Protein 9KYK (pdb70)

GO terms:
  GO:0005634 nucleus (C, IDA)
  GO:0180022 RQC-trigger complex (C, IDA)
  GO:0030520 estrogen receptor signaling pathway (P, IDA)
  GO:0032790 ribosome disassembly (P, IDA)
  GO:0006355 regulation of DNA-templated transcription (P, IDA)
  GO:0072344 rescue of stalled cytosolic ribosome (P, IDA)
  GO:0005634 nucleus (C, EXP)
  GO:0031594 neuromuscular junction (C, IMP)
  GO:0003713 transcription coactivator activity (F, IMP)
  GO:0045893 positive regulation of DNA-templated transcription (P, IMP)
  GO:0006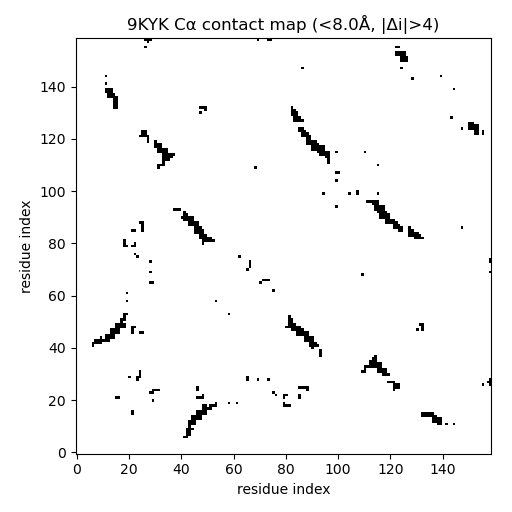355 regulation of DNA-templated transcription (P, IMP)
  GO:0005515 protein binding (F, IPI)
  GO:0002020 protease binding (F, IPI)
  GO:0030331 nuclear estrogen receptor binding (F, IPI)
  GO:0035035 histone acetyltransferase binding (F, IPI)
  GO:0044389 ubiquitin-like protein ligase binding (F, IPI)
  GO:0005829 cytosol (C, TAS)
  GO:0005654 nucleoplasm (C, IDA)
  GO:0016604 nuclear body (C, IDA)
  GO:0005737 cytoplasm (C, IDA)

Structure (mmCIF, N/CA/C/O backbone):
data_9KYK
#
_entry.id   9KYK
#
_cell.length_a   32.156
_cell.length_b   64.298
_cell.length_c   68.762
_cell.angle_alpha   90.000
_cell.angle_beta   90.000
_cell.angle_gamma   90.000
#
_symmetry.space_group_name_H-M   'P 21 21 21'
#
loop_
_entity.id
_entity.type
_entity.pdbx_description
1 polymer 'Activating signal cointegrator 1'
2 non-polymer GLYCEROL
3 water water
#
loop_
_atom_site.group_PDB
_atom_site.id
_atom_site.type_symbol
_atom_site.label_atom_id
_atom_site.label_alt_id
_atom_site.label_comp_id
_atom_site.label_asym_id
_atom_site.label_entity_id
_atom_site.label_seq_id
_atom_site.pdbx_PDB_ins_code
_atom_site.Cartn_x
_atom_site.Cartn_y
_atom_site.Cartn_z
_atom_site.occupancy
_atom_site.B_iso_or_equiv
_atom_site.auth_seq_id
_atom_site.auth_comp_id
_atom_site.auth_asym_id
_atom_site.auth_atom_id
_atom_site.pdbx_PDB_model_num
ATOM 1 N N . GLN A 1 14 ? -36.56323 22.79015 -12.47443 1.000 17.70196 423 GLN A N 1
ATOM 2 C CA . GLN A 1 14 ? -35.23995 22.28854 -12.83134 1.000 20.57430 423 GLN A CA 1
ATOM 3 C C . GLN A 1 14 ? -35.27511 20.77005 -13.00688 1.000 20.92742 423 GLN A C 1
ATOM 4 O O . GLN A 1 14 ? -36.31149 20.13754 -12.79472 1.000 18.27001 423 GLN A O 1
ATOM 10 N N . ASP A 1 15 ? -34.13917 20.19295 -13.40059 1.000 23.69522 424 ASP A N 1
ATOM 11 C CA . ASP A 1 15 ? -34.04619 18.76087 -13.66221 1.000 20.57570 424 ASP A CA 1
ATOM 12 C C . ASP A 1 15 ? -32.58677 18.32196 -13.70553 1.000 20.44576 424 ASP A C 1
ATOM 13 O O . ASP A 1 15 ? -32.09981 17.86970 -14.74662 1.000 15.85376 424 ASP A O 1
ATOM 18 N N . GLN A 1 16 ? -31.88600 18.44046 -12.57502 1.000 23.01233 425 GLN A N 1
ATOM 19 C CA . GLN A 1 16 ? -30.45777 18.13529 -12.54318 1.000 22.96191 425 GLN A CA 1
ATOM 20 C C . GLN A 1 16 ? -30.19760 16.66385 -12.84243 1.000 18.69480 425 GLN A C 1
ATOM 21 O O . GLN A 1 16 ? -29.36645 16.33030 -13.69852 1.000 16.29549 425 GLN A O 1
ATOM 27 N N . GLU A 1 17 ? -30.88999 15.76613 -12.13090 1.000 20.41273 426 GLU A N 1
ATOM 28 C CA . GLU A 1 17 ? -30.72904 14.33770 -12.38560 1.000 23.59208 426 GLU A CA 1
ATOM 29 C C . GLU A 1 17 ? -31.04987 14.00401 -13.83156 1.000 21.03351 426 GLU A C 1
ATOM 30 O O . GLU A 1 17 ? -30.37181 13.17627 -14.45163 1.000 14.39347 426 GLU A O 1
ATOM 36 N N . PHE A 1 18 ? -32.08429 14.63825 -14.38393 1.000 14.84370 427 PHE A N 1
ATOM 37 C CA . PHE A 1 18 ? -32.47500 14.33834 -15.75330 1.000 13.55854 427 PHE A CA 1
ATOM 38 C C . PHE A 1 18 ? -31.38876 14.74255 -16.74126 1.000 11.47618 427 PHE A C 1
ATOM 39 O O . PHE A 1 18 ? -30.99419 13.94600 -17.59543 1.000 10.95159 427 PHE A O 1
ATOM 47 N N . GLN A 1 19 ? -30.87430 15.96950 -16.63956 1.000 12.57469 428 GLN A N 1
ATOM 48 C CA . GLN A 1 19 ? -29.85610 16.38577 -17.60080 1.000 11.77879 428 GLN A CA 1
ATOM 49 C C . GLN A 1 19 ? -28.59206 15.53928 -17.48085 1.000 11.36613 428 GLN A C 1
ATOM 50 O O . GLN A 1 19 ? -27.94789 15.22909 -18.49008 1.000 12.27161 428 GLN A O 1
ATOM 56 N N . GLU A 1 20 ? -28.24419 15.12218 -16.26184 1.000 12.40984 429 GLU A N 1
ATOM 57 C CA A GLU A 1 20 ? -27.00265 14.37212 -16.15039 0.706 11.93349 429 GLU A CA 1
ATOM 58 C CA B GLU A 1 20 ? -27.05754 14.30757 -15.99996 0.294 11.98218 429 GLU A CA 1
ATOM 59 C C . GLU A 1 20 ? -27.12388 12.94866 -16.68298 1.000 10.68783 429 GLU A C 1
ATOM 60 O O . GLU A 1 20 ? -26.08734 12.33286 -16.96948 1.000 12.10436 429 GLU A O 1
ATOM 71 N N . GLY A 1 21 ? -28.33665 12.43496 -16.88671 1.000 9.86501 430 GLY A N 1
ATOM 72 C CA . GLY A 1 21 ? -28.50292 11.09918 -17.42291 1.000 10.15689 430 GLY A CA 1
ATOM 73 C C . GLY A 1 21 ? -28.16743 10.96082 -18.89554 1.000 8.22501 430 GLY A C 1
ATOM 74 O O . GLY A 1 21 ? -28.01286 9.82868 -19.36758 1.000 10.41899 430 GLY A O 1
ATOM 75 N N . PHE A 1 22 ? -28.08120 12.06428 -19.63107 1.000 7.81440 431 PHE A N 1
ATOM 76 C CA . PHE A 1 22 ? -27.68914 12.00031 -21.02912 1.000 7.84784 431 PHE A CA 1
ATOM 77 C C . PHE A 1 22 ? -26.17997 11.85823 -21.14457 1.000 8.25216 431 PHE A C 1
ATOM 78 O O . PHE A 1 22 ? -25.42348 12.33241 -20.29600 1.000 11.34095 431 PHE A O 1
ATOM 86 N N . ASP A 1 23 ? -25.74775 11.16576 -22.19191 1.000 8.11324 432 ASP A N 1
ATOM 87 C CA . ASP A 1 23 ? -24.33027 10.98049 -22.49048 1.000 7.31672 432 ASP A CA 1
ATOM 88 C C . ASP A 1 23 ? -23.90362 12.05382 -23.48452 1.000 7.05791 432 ASP A C 1
ATOM 89 O O . ASP A 1 23 ? -24.26428 11.99849 -24.66607 1.000 8.31720 432 ASP A O 1
ATOM 94 N N . GLY A 1 24 ? -23.13682 13.03073 -23.00636 1.000 7.67397 433 GLY A N 1
ATOM 95 C CA . GLY A 1 24 ? -22.70664 14.14270 -23.82580 1.000 9.43003 433 GLY A CA 1
ATOM 96 C C . GLY A 1 24 ? -21.44732 13.91090 -24.62737 1.000 7.77525 433 GLY A C 1
ATOM 97 O O . GLY A 1 24 ? -20.93787 14.85206 -25.24835 1.000 9.42927 433 GLY A O 1
ATOM 98 N N . GLY A 1 25 ? -20.91744 12.69301 -24.63390 1.000 6.79579 434 GLY A N 1
ATOM 99 C CA . GLY A 1 25 ? -19.71765 12.44766 -25.41186 1.000 6.68065 434 GLY A CA 1
ATOM 100 C C . GLY A 1 25 ? -18.50902 13.20491 -24.90847 1.000 6.16728 434 GLY A C 1
ATOM 101 O O . GLY A 1 25 ? -17.74785 13.77059 -25.71189 1.000 8.22819 434 GLY A O 1
ATOM 102 N N . TRP A 1 26 ? -18.31947 13.22984 -23.59678 1.000 6.34340 435 TRP A N 1
ATOM 103 C CA . TRP A 1 26 ? -17.20188 13.89064 -22.94546 1.000 6.02537 435 TRP A CA 1
ATOM 104 C C . TRP A 1 26 ? -16.16053 12.85956 -22.54384 1.000 6.05324 435 TRP A C 1
ATOM 105 O O . TRP A 1 26 ? -16.49009 11.71476 -22.21232 1.000 7.04668 435 TRP A O 1
ATOM 116 N N . CYS A 1 27 ? -14.90007 13.27990 -22.54091 1.000 5.66236 436 CYS A N 1
ATOM 117 C CA . CYS A 1 27 ? -13.78525 12.36543 -22.35359 1.000 6.30077 436 CYS A CA 1
ATOM 118 C C . CYS A 1 27 ? -12.75532 12.96067 -21.40327 1.000 5.17528 436 CYS A C 1
ATOM 119 O O . CYS A 1 27 ? -12.51525 14.17161 -21.39792 1.000 6.36922 436 CYS A O 1
ATOM 122 N N . LEU A 1 28 ? -12.14441 12.08688 -20.60617 1.000 5.08971 437 LEU A N 1
ATOM 123 C CA . LEU A 1 28 ? -10.98134 12.40143 -19.78624 1.000 5.31050 437 LEU A CA 1
ATOM 124 C C . LEU A 1 28 ? -9.81497 11.54646 -20.26820 1.000 5.32691 437 LEU A C 1
ATOM 125 O O . LEU A 1 28 ? -9.95295 10.32441 -20.41118 1.000 5.66343 437 LEU A O 1
ATOM 130 N N . SER A 1 29 ? -8.67745 12.18604 -20.52036 1.000 5.54325 438 SER A N 1
ATOM 131 C CA . SER A 1 29 ? -7.44131 11.48618 -20.84326 1.000 5.74804 438 SER A CA 1
ATOM 132 C C . SER A 1 29 ? -6.75100 11.06584 -19.55607 1.000 5.38503 438 SER A C 1
ATOM 133 O O . SER A 1 29 ? -6.61374 11.86719 -18.62269 1.000 6.15264 438 SER A O 1
ATOM 136 N N . VAL A 1 30 ? -6.31715 9.81088 -19.51480 1.000 6.05615 439 VAL A N 1
ATOM 137 C CA . VAL A 1 30 ? -5.69658 9.20988 -18.33982 1.000 5.88067 439 VAL A CA 1
ATOM 138 C C . VAL A 1 30 ? -4.49637 8.40337 -18.81503 1.000 5.38521 439 VAL A C 1
ATOM 139 O O . VAL A 1 30 ? -4.57833 7.69406 -19.82361 1.000 5.77384 439 VAL A O 1
ATOM 143 N N . HIS A 1 31 ? -3.37497 8.52430 -18.11193 1.000 5.50643 440 HIS A N 1
ATOM 144 C CA . HIS A 1 31 ? -2.22939 7.68561 -18.43484 1.000 6.17600 440 HIS A CA 1
ATOM 145 C C . HIS A 1 31 ? -2.47947 6.23027 -18.05840 1.000 5.69014 440 HIS A C 1
ATOM 146 O O . HIS A 1 31 ? -3.13497 5.92966 -17.05492 1.000 5.94390 440 HIS A O 1
ATOM 153 N N . GLN A 1 32 ? -1.91175 5.31844 -18.85232 1.000 6.06251 441 GLN A N 1
ATOM 154 C CA . GLN A 1 32 ? -1.79239 3.94135 -18.40475 1.000 5.98538 441 GLN A CA 1
ATOM 155 C C . GLN A 1 32 ? -0.73562 3.85959 -17.30076 1.000 5.81418 441 GLN A C 1
ATOM 156 O O . GLN A 1 32 ? 0.21740 4.64877 -17.28014 1.000 7.53721 441 GLN A O 1
ATOM 162 N N A PRO A 1 33 ? -0.85594 2.90063 -16.37706 0.511 6.17107 442 PRO A N 1
ATOM 163 N N B PRO A 1 33 ? -0.87683 2.88758 -16.38159 0.489 6.20902 442 PRO A N 1
ATOM 164 C CA A PRO A 1 33 ? -1.84281 1.80799 -16.31254 0.511 6.29252 442 PRO A CA 1
ATOM 165 C CA B PRO A 1 33 ? -1.90126 1.82753 -16.38744 0.489 6.26886 442 PRO A CA 1
ATOM 166 C C A PRO A 1 33 ? -3.16870 2.19214 -15.66557 0.511 6.00436 442 PRO A C 1
ATOM 167 C C B PRO A 1 33 ? -3.23267 2.23374 -15.77136 0.489 6.03201 442 PRO A C 1
ATOM 168 O O A PRO A 1 33 ? -4.07467 1.36748 -15.63058 0.511 6.44272 442 PRO A O 1
ATOM 169 O O B PRO A 1 33 ? -4.20010 1.47489 -15.85957 0.489 6.10491 442 PRO A O 1
ATOM 176 N N . TRP A 1 34 ? -3.31721 3.42210 -15.16123 1.000 6.14167 443 TRP A N 1
ATOM 177 C CA . TRP A 1 34 ? -4.54689 3.81160 -14.47500 1.000 6.18932 443 TRP A CA 1
ATOM 178 C C . TRP A 1 34 ? -5.74899 3.82512 -15.40918 1.000 6.06826 443 TRP A C 1
ATOM 179 O O . TRP A 1 34 ? -6.86952 3.53276 -14.97661 1.000 6.34982 443 TRP A O 1
ATOM 190 N N . ALA A 1 35 ? -5.54302 4.16321 -16.68185 1.000 5.80081 444 ALA A N 1
ATOM 191 C CA . ALA A 1 35 ? -6.66273 4.26502 -17.61297 1.000 6.46878 444 ALA A CA 1
ATOM 192 C C . ALA A 1 35 ? -7.41463 2.94252 -17.71946 1.000 5.40697 444 ALA A C 1
ATOM 193 O O . ALA A 1 35 ? -8.64641 2.90648 -17.58970 1.000 5.64799 444 ALA A O 1
ATOM 195 N N . SER A 1 36 ? -6.69520 1.84188 -17.95984 1.000 5.80379 445 SER A N 1
ATOM 196 C CA . SER A 1 36 ? -7.36855 0.54941 -18.02082 1.000 5.50277 445 SER A CA 1
ATOM 197 C C . SER A 1 36 ? -7.91190 0.12843 -16.66508 1.000 6.00264 445 SER A C 1
ATOM 198 O O . SER A 1 36 ? -8.96135 -0.51878 -16.60336 1.000 6.46550 445 SER A O 1
ATOM 201 N N . LEU A 1 37 ? -7.23191 0.48008 -15.57264 1.000 5.68022 446 LEU A N 1
ATOM 202 C CA . LEU A 1 37 ? -7.77786 0.14544 -14.26296 1.000 5.79514 446 LEU A CA 1
ATOM 203 C C . LEU A 1 37 ? -9.13321 0.80956 -14.04502 1.000 5.85510 446 LEU A C 1
ATOM 204 O O . LEU A 1 37 ? -10.02740 0.21775 -13.41978 1.000 5.99889 446 LEU A O 1
ATOM 209 N N . LEU A 1 38 ? -9.31250 2.03202 -14.55918 1.000 5.39101 447 LEU A N 1
ATOM 210 C CA . LEU A 1 38 ? -10.59733 2.71502 -14.43524 1.000 5.74949 447 LEU A CA 1
ATOM 211 C C . LEU A 1 38 ? -11.69958 1.98024 -15.18933 1.000 5.41764 447 LEU A C 1
ATOM 212 O O . LEU A 1 38 ? -12.79519 1.77745 -14.65688 1.000 6.68863 447 LEU A O 1
ATOM 217 N N . VAL A 1 39 ? -11.45183 1.60727 -16.44810 1.000 6.10257 448 VAL A N 1
ATOM 218 C CA . VAL A 1 39 ? -12.53051 0.98537 -17.21543 1.000 6.26749 448 VAL A CA 1
ATOM 219 C C . VAL A 1 39 ? -12.80188 -0.44750 -16.78033 1.000 6.54361 448 VAL A C 1
ATOM 220 O O . VAL A 1 39 ? -13.85066 -1.00283 -17.13192 1.000 7.25788 448 VAL A O 1
ATOM 224 N N . ARG A 1 40 ? -11.88682 -1.05491 -16.02366 1.000 6.95092 449 ARG A N 1
ATOM 225 C CA . ARG A 1 40 ? -12.09776 -2.35898 -15.41083 1.000 7.79570 449 ARG A CA 1
ATOM 226 C C . ARG A 1 40 ? -12.75333 -2.26656 -14.03782 1.000 8.28576 449 ARG A C 1
ATOM 227 O O . ARG A 1 40 ? -13.17250 -3.29891 -13.49897 1.000 10.10125 449 ARG A O 1
ATOM 235 N N . GLY A 1 41 ? -12.85794 -1.07133 -13.45927 1.000 7.44756 450 GLY A N 1
ATOM 236 C CA . GLY A 1 41 ? -13.40242 -0.91889 -12.12779 1.000 7.24971 450 GLY A CA 1
ATOM 237 C C . GLY A 1 41 ? -12.42886 -1.19474 -11.00414 1.000 6.69729 450 GLY A C 1
ATOM 238 O O . GLY A 1 41 ? -12.82768 -1.13559 -9.83228 1.000 8.45145 450 GLY A O 1
ATOM 239 N N . ILE A 1 42 ? -11.17123 -1.50678 -11.32281 1.000 5.92198 451 ILE A N 1
ATOM 240 C CA . ILE A 1 42 ? -10.17667 -1.78027 -10.29444 1.000 5.59762 451 ILE A CA 1
ATOM 241 C C . ILE A 1 42 ? -9.78497 -0.49552 -9.58157 1.000 6.10279 451 ILE A C 1
ATOM 242 O O . ILE A 1 42 ? -9.59825 -0.47038 -8.35739 1.000 6.69424 451 ILE A O 1
ATOM 247 N N . LYS A 1 43 ? -9.61458 0.57822 -10.34419 1.000 5.82686 452 LYS A N 1
ATOM 248 C CA . LYS A 1 43 ? -9.50775 1.92909 -9.81482 1.000 5.90810 452 LYS A CA 1
ATOM 249 C C . LYS A 1 43 ? -10.89581 2.54365 -9.93574 1.000 5.12283 452 LYS A C 1
ATOM 250 O O . LYS A 1 43 ? -11.47990 2.53545 -11.02733 1.000 6.85925 452 LYS A O 1
ATOM 256 N N . ARG A 1 44 ? -11.44581 3.01461 -8.81303 1.000 5.61944 453 ARG A N 1
ATOM 257 C CA . ARG A 1 44 ? -12.82854 3.48090 -8.76211 1.000 6.49763 453 ARG A CA 1
ATOM 258 C C . ARG A 1 44 ? -12.95742 4.96101 -8.43435 1.000 5.83722 453 ARG A C 1
ATOM 259 O O . ARG A 1 44 ? -14.07913 5.48772 -8.41927 1.000 6.83903 453 ARG A O 1
ATOM 267 N N . VAL A 1 45 ? -11.84435 5.64751 -8.20262 1.000 5.88645 454 VAL A N 1
ATOM 268 C CA . VAL A 1 45 ? -11.82492 7.09089 -8.03447 1.000 6.84659 454 VAL A CA 1
ATOM 269 C C . VAL A 1 45 ? -10.65388 7.63403 -8.83067 1.000 6.43241 454 VAL A C 1
ATOM 270 O O . VAL A 1 45 ? -9.64663 6.94716 -9.03616 1.000 7.60995 454 VAL A O 1
ATOM 274 N N . GLU A 1 46 ? -10.79186 8.87637 -9.28348 1.0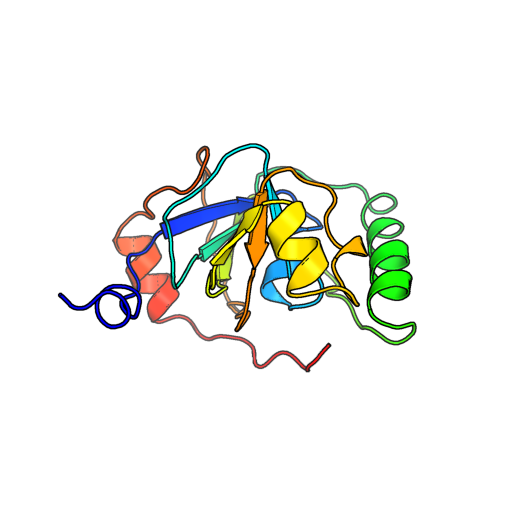00 6.62440 455 GLU A N 1
ATOM 275 C CA . GLU A 1 46 ? -9.74888 9.55789 -10.03616 1.000 6.81794 455 GLU A CA 1
ATOM 276 C C . GLU A 1 46 ? -9.55260 10.92779 -9.40712 1.000 6.90814 455 GLU A C 1
ATOM 277 O O . GLU A 1 46 ? -10.49024 11.72793 -9.35316 1.000 7.52028 455 GLU A O 1
ATOM 283 N N . GLY A 1 47 ? -8.34621 11.20145 -8.92824 1.000 7.64031 456 GLY A N 1
ATOM 284 C CA . GLY A 1 47 ? -8.05675 12.45037 -8.24094 1.000 8.18935 456 GLY A CA 1
ATOM 285 C C . GLY A 1 47 ? -7.44143 13.48082 -9.16541 1.000 7.26270 456 GLY A C 1
ATOM 286 O O . GLY A 1 47 ? -6.63463 13.14852 -10.03119 1.000 8.74982 456 GLY A O 1
ATOM 287 N N . ARG A 1 48 ? -7.81976 14.74400 -8.97024 1.000 7.47814 457 ARG A N 1
ATOM 288 C CA . ARG A 1 48 ? -7.24299 15.85565 -9.71256 1.000 7.56593 457 ARG A CA 1
ATOM 289 C C . ARG A 1 48 ? -7.14469 17.06082 -8.78593 1.000 8.19989 457 ARG A C 1
ATOM 290 O O . ARG A 1 48 ? -7.74634 17.09490 -7.70736 1.000 8.47609 457 ARG A O 1
ATOM 298 N N . SER A 1 49 ? -6.37782 18.06342 -9.21315 1.000 7.98006 458 SER A N 1
ATOM 299 C CA A SER A 1 49 ? -6.23049 19.28458 -8.43089 0.850 9.45743 458 SER A CA 1
ATOM 300 C CA B SER A 1 49 ? -6.19939 19.30294 -8.46655 0.150 9.74149 458 SER A CA 1
ATOM 301 C C . SER A 1 49 ? -7.25234 20.35071 -8.80038 1.000 9.07902 458 SER A C 1
ATOM 302 O O . SER A 1 49 ? -7.22122 21.44895 -8.22673 1.000 12.80953 458 SER A O 1
ATOM 307 N N . TRP A 1 50 ? -8.15413 20.04926 -9.72304 1.000 8.71744 459 TRP A N 1
ATOM 308 C CA . TRP A 1 50 ? -9.17918 20.96835 -10.17450 1.000 9.21529 459 TRP A CA 1
ATOM 309 C C . TRP A 1 50 ? -10.55122 20.33570 -9.99611 1.000 7.84107 459 TRP A C 1
ATOM 310 O O . TRP A 1 50 ? -10.70252 19.10579 -9.96916 1.000 8.58465 459 TRP A O 1
ATOM 321 N N . TYR A 1 51 ? -11.54972 21.20307 -9.87835 1.000 7.79665 460 TYR A N 1
ATOM 322 C CA . TYR A 1 51 ? -12.92606 20.80591 -9.65441 1.000 7.78757 460 TYR A CA 1
ATOM 323 C C . TYR A 1 51 ? -13.67766 20.77573 -10.97699 1.000 6.77398 460 TYR A C 1
ATOM 324 O O . TYR A 1 51 ? -13.62692 21.74062 -11.74957 1.000 7.57141 460 TYR A O 1
ATOM 333 N N . THR A 1 52 ? -14.40876 19.67349 -11.21872 1.000 7.41468 461 THR A N 1
ATOM 334 C CA . THR A 1 52 ? -15.27172 19.62034 -12.38370 1.000 7.26362 461 THR A CA 1
ATOM 335 C C . THR A 1 52 ? -16.74115 19.59735 -11.98741 1.000 7.27384 461 THR A C 1
A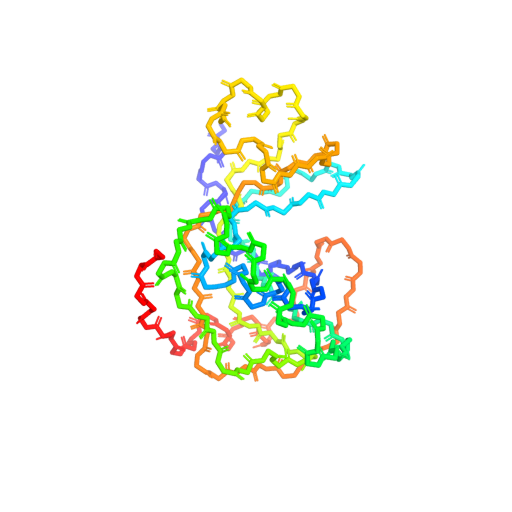TOM 336 O O . THR A 1 52 ? -17.13312 18.87711 -11.05849 1.000 7.28400 461 THR A O 1
ATOM 340 N N . PRO A 1 53 ? -17.57477 20.36449 -12.69035 1.000 7.80963 462 PRO A N 1
ATOM 341 C CA . PRO A 1 53 ? -19.02266 20.24015 -12.52829 1.000 9.05195 462 PRO A CA 1
ATOM 342 C C . PRO A 1 53 ? -19.62341 19.11719 -13.35589 1.000 7.21558 462 PRO A C 1
ATOM 343 O O . PRO A 1 53 ? -20.82816 18.87112 -13.25594 1.000 9.08601 4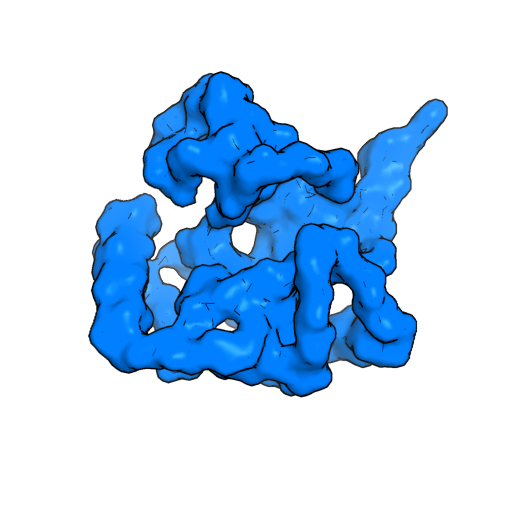62 PRO A O 1
ATOM 347 N N . HIS A 1 54 ? -18.81823 18.42682 -14.16327 1.000 7.21795 463 HIS A N 1
ATOM 348 C CA . HIS A 1 54 ? -19.34423 17.34754 -14.98254 1.000 6.93366 463 HIS A CA 1
ATOM 349 C C . HIS A 1 54 ? -19.94177 16.24416 -14.11601 1.000 7.40789 463 HIS A C 1
ATOM 350 O O . HIS A 1 54 ? -19.34662 15.82331 -13.12210 1.000 7.67974 463 HIS A O 1
ATOM 357 N N . ARG A 1 55 ? -21.11710 15.76049 -14.50669 1.000 7.84303 464 ARG A N 1
ATOM 358 C CA . ARG A 1 55 ? -21.70963 14.59206 -13.87784 1.000 8.08548 464 ARG A CA 1
ATOM 359 C C . ARG A 1 55 ? -22.30246 13.70963 -14.96244 1.000 7.49110 464 ARG A C 1
ATOM 360 O O . ARG A 1 55 ? -22.86897 14.21110 -15.93938 1.000 9.99537 464 ARG A O 1
ATOM 368 N N . GLY A 1 56 ? -22.18519 12.40544 -14.78226 1.000 6.96993 465 GLY A N 1
ATOM 369 C CA . GLY A 1 56 ? -22.71906 11.45695 -15.72716 1.000 6.86782 465 GLY A CA 1
ATOM 370 C C . GLY A 1 56 ? -21.62408 10.80892 -16.54884 1.000 5.77207 465 GLY A C 1
ATOM 371 O O . GLY A 1 56 ? -20.44872 10.80091 -16.18093 1.000 6.36832 465 GLY A O 1
ATOM 372 N N A ARG A 1 57 ? -22.03237 10.25155 -17.68112 0.825 6.70732 466 ARG A N 1
ATOM 373 N N B ARG A 1 57 ? -22.02997 10.26674 -17.69435 0.175 6.73907 466 ARG A N 1
ATOM 374 C CA A ARG A 1 57 ? -21.12778 9.44440 -18.48619 0.825 6.40399 466 ARG A CA 1
ATOM 375 C CA B ARG A 1 57 ? -21.13869 9.44547 -18.50631 0.175 6.49626 466 ARG A CA 1
ATOM 376 C C A ARG A 1 57 ? -19.85725 10.21472 -18.81853 0.825 5.91233 466 ARG A C 1
ATOM 377 C C B ARG A 1 57 ? -19.86235 10.19754 -18.86634 0.175 6.18046 466 ARG A C 1
ATOM 378 O O A ARG A 1 57 ? -19.90203 11.38732 -19.20380 0.825 5.83379 466 ARG A O 1
ATOM 379 O O B ARG A 1 57 ? -19.90384 11.34908 -19.31049 0.175 5.79149 466 ARG A O 1
ATOM 394 N N . LEU A 1 58 ? -18.72561 9.53123 -18.67639 1.000 5.83476 467 LEU A N 1
ATOM 395 C CA . LEU A 1 58 ? -17.41492 10.10408 -18.96521 1.000 6.19689 467 LEU A CA 1
ATOM 396 C C . LEU A 1 58 ? -16.58682 9.02287 -19.64875 1.000 5.34754 467 LEU A C 1
ATOM 397 O O . LEU A 1 58 ? -16.30496 7.98354 -19.04484 1.000 5.88858 467 LEU A O 1
ATOM 402 N N . TRP A 1 59 ? -16.22607 9.24678 -20.91049 1.000 5.22928 468 TRP A N 1
ATOM 403 C CA . TRP A 1 59 ? -15.39637 8.30125 -21.64595 1.000 5.57431 468 TRP A CA 1
ATOM 404 C C . TRP A 1 59 ? -13.94604 8.47264 -21.21119 1.000 5.41257 468 TRP A C 1
ATOM 405 O O . TRP A 1 59 ? -13.53137 9.56221 -20.80326 1.000 6.67783 468 TRP A O 1
ATOM 416 N N . ILE A 1 60 ? -13.18185 7.38167 -21.26911 1.000 5.31928 469 ILE A N 1
ATOM 417 C CA . ILE A 1 60 ? -11.79669 7.34855 -20.80462 1.000 5.20753 469 ILE A CA 1
ATOM 418 C C . ILE A 1 60 ? -10.90235 7.02245 -21.99258 1.000 5.27030 469 ILE A C 1
ATOM 419 O O . ILE A 1 60 ? -11.06844 5.97716 -22.63497 1.000 5.90892 469 ILE A O 1
ATOM 424 N N . ALA A 1 61 ? -9.94542 7.90245 -22.27162 1.000 5.36524 470 ALA A N 1
ATOM 425 C CA . ALA A 1 61 ? -8.95343 7.66785 -23.31230 1.000 5.88289 470 ALA A CA 1
ATOM 426 C C . ALA A 1 61 ? -7.58167 7.52209 -22.67240 1.000 5.70407 470 ALA A C 1
ATOM 427 O O . ALA A 1 61 ? -7.18742 8.35092 -21.84322 1.000 8.46460 470 ALA A O 1
ATOM 429 N N . ALA A 1 62 ? -6.84850 6.47715 -23.06196 1.000 5.51652 471 ALA A N 1
ATOM 430 C CA . ALA A 1 62 ? -5.46017 6.32153 -22.65047 1.000 5.52202 471 ALA A CA 1
ATOM 431 C C . ALA A 1 62 ? -4.57007 7.24338 -23.47219 1.000 6.26044 471 ALA A C 1
ATOM 432 O O . ALA A 1 62 ? -4.68444 7.29131 -24.70136 1.000 7.32928 471 ALA A O 1
ATOM 434 N N . THR A 1 63 ? -3.66815 7.95609 -22.80085 1.000 6.65546 472 THR A N 1
ATOM 435 C CA . THR A 1 63 ? -2.70078 8.80373 -23.48801 1.000 7.50671 472 THR A CA 1
ATOM 436 C C . THR A 1 63 ? -1.66529 7.94665 -24.21482 1.000 7.04364 472 THR A C 1
ATOM 437 O O . THR A 1 63 ? -1.66020 6.71662 -24.13139 1.000 7.05240 472 THR A O 1
ATOM 441 N N . ALA A 1 64 ? -0.73585 8.62758 -24.89220 1.000 7.14789 473 ALA A N 1
ATOM 442 C CA . ALA A 1 64 ? 0.35671 7.97234 -25.59995 1.000 8.33379 473 ALA A CA 1
ATOM 443 C C . ALA A 1 64 ? 1.41008 7.36441 -24.67353 1.000 8.87652 473 ALA A C 1
ATOM 444 O O . ALA A 1 64 ? 2.31533 6.67928 -25.16374 1.000 9.37019 473 ALA A O 1
ATOM 446 N N . LYS A 1 65 ? 1.34651 7.60950 -23.36758 1.000 8.03635 474 LYS A N 1
ATOM 447 C CA . LYS A 1 65 ? 2.34897 7.06022 -22.46280 1.000 8.61733 474 LYS A CA 1
ATOM 448 C C . LYS A 1 65 ? 2.39598 5.53958 -22.56018 1.000 7.61134 474 LYS A C 1
ATOM 449 O O . LYS A 1 65 ? 1.35621 4.87008 -22.62710 1.000 7.73368 474 LYS A O 1
ATOM 455 N N . LYS A 1 66 ? 3.62143 4.99529 -22.54871 1.000 9.07635 475 LYS A N 1
ATOM 456 C CA . LYS A 1 66 ? 3.87291 3.55684 -22.52300 1.000 9.91408 475 LYS A CA 1
ATOM 457 C C . LYS A 1 66 ? 4.55198 3.21186 -21.20706 1.000 8.38528 475 LYS A C 1
ATOM 458 O O . LYS A 1 66 ? 5.78796 3.28672 -21.11342 1.000 10.63483 475 LYS A O 1
ATOM 464 N N . PRO A 1 67 ? 3.81150 2.84969 -20.15949 1.000 9.99819 476 PRO A N 1
ATOM 465 C CA . PRO A 1 67 ? 4.46839 2.48003 -18.90505 1.000 11.04832 476 PRO A CA 1
ATOM 466 C C . PRO A 1 67 ? 5.29154 1.21972 -19.08761 1.000 10.52032 476 PRO A C 1
ATOM 467 O O . PRO A 1 67 ? 4.94429 0.32614 -19.85608 1.000 10.14988 476 PRO A O 1
ATOM 471 N N . SER A 1 68 ? 6.39543 1.15924 -18.36036 1.000 10.85355 477 SER A N 1
ATOM 472 C CA . SER A 1 68 ? 7.25764 0.00470 -18.39335 1.000 10.97338 477 SER A CA 1
ATOM 473 C C . SER A 1 68 ? 6.56913 -1.17198 -17.70532 1.000 9.42443 477 SER A C 1
ATOM 474 O O . SER A 1 68 ? 5.65074 -0.98358 -16.89277 1.000 9.95923 477 SER A O 1
ATOM 477 N N . PRO A 1 69 ? 7.00397 -2.40094 -18.01065 1.000 11.27426 478 PRO A N 1
ATOM 478 C CA . PRO A 1 69 ? 6.47017 -3.57139 -17.29050 1.000 10.65757 478 PRO A CA 1
ATOM 479 C C . PRO A 1 69 ? 6.60307 -3.47169 -15.78528 1.000 9.91365 478 PRO A C 1
ATOM 480 O O . PRO A 1 69 ? 5.68843 -3.88143 -15.05573 1.000 10.45757 478 PRO A O 1
ATOM 484 N N . GLN A 1 70 ? 7.71805 -2.93106 -15.29576 1.000 10.40561 479 GLN A N 1
ATOM 485 C CA . GLN A 1 70 ? 7.88400 -2.78843 -13.85628 1.000 8.82025 479 GLN A CA 1
ATOM 486 C C . GLN A 1 70 ? 6.87089 -1.80877 -13.27791 1.000 8.22418 479 GLN A C 1
ATOM 487 O O . GLN A 1 70 ? 6.30417 -2.05789 -12.20823 1.000 9.18744 479 GLN A O 1
ATOM 493 N N . GLU A 1 71 ? 6.63257 -0.68401 -13.95693 1.000 9.21475 480 GLU A N 1
ATOM 494 C CA . GLU A 1 71 ? 5.63394 0.25938 -13.46286 1.000 9.35333 480 GLU A CA 1
ATOM 495 C C . GLU A 1 71 ? 4.26224 -0.39422 -13.38476 1.000 8.97914 480 GLU A C 1
ATOM 496 O O . GLU A 1 71 ? 3.54211 -0.23925 -12.39355 1.000 9.09146 480 GLU A O 1
ATOM 502 N N . VAL A 1 72 ? 3.88297 -1.13071 -14.42535 1.000 8.75601 481 VAL A N 1
ATOM 503 C CA . VAL A 1 72 ? 2.60488 -1.83794 -14.40830 1.000 8.84281 481 VAL A CA 1
ATOM 504 C C . VAL A 1 72 ? 2.56636 -2.84247 -13.26310 1.000 8.17554 481 VAL A C 1
ATOM 505 O O . VAL A 1 72 ? 1.58141 -2.92625 -12.51621 1.000 8.24500 481 VAL A O 1
ATOM 509 N N . SER A 1 73 ? 3.63858 -3.62615 -13.11038 1.000 8.36958 482 SER A N 1
ATOM 510 C CA A SER A 1 73 ? 3.65313 -4.64845 -12.07205 0.390 9.82457 482 SER A CA 1
ATOM 511 C CA B SER A 1 73 ? 3.67518 -4.64816 -12.06795 0.610 9.79197 482 SER A CA 1
ATOM 512 C C . SER A 1 73 ? 3.52570 -4.03364 -10.68489 1.000 7.82953 482 SER A C 1
ATOM 513 O O . SER A 1 73 ? 2.79736 -4.55898 -9.83388 1.000 8.16600 482 SER A O 1
ATOM 518 N N . GLU A 1 74 ? 4.21536 -2.92077 -10.43915 1.000 8.51919 483 GLU A N 1
ATOM 519 C CA . GLU A 1 74 ? 4.16089 -2.31458 -9.11644 1.000 8.72071 483 GLU A CA 1
ATOM 520 C C . GLU A 1 74 ? 2.80505 -1.67423 -8.85487 1.000 7.39428 483 GLU A C 1
ATOM 521 O O . GLU A 1 74 ? 2.29341 -1.73552 -7.72950 1.000 8.13753 483 GLU A O 1
ATOM 527 N N . LEU A 1 75 ? 2.19246 -1.07701 -9.87761 1.000 7.76793 484 LEU A N 1
ATOM 528 C CA . LEU A 1 75 ? 0.85906 -0.52470 -9.68011 1.000 7.68723 484 LEU A CA 1
ATOM 529 C C . LEU A 1 75 ? -0.17245 -1.62832 -9.46641 1.000 6.94278 484 LEU A C 1
ATOM 530 O O . LEU A 1 75 ? -1.08699 -1.47507 -8.64502 1.000 7.17552 484 LEU A O 1
ATOM 535 N N . GLN A 1 76 ? -0.02316 -2.75777 -10.16214 1.000 7.16276 485 GLN A N 1
ATOM 536 C CA . GLN A 1 76 ? -0.88906 -3.89806 -9.88675 1.000 7.31963 485 GLN A CA 1
ATOM 537 C C . GLN A 1 76 ? -0.73666 -4.35978 -8.44506 1.000 7.12953 485 GLN A C 1
ATOM 538 O O . GLN A 1 76 ? -1.73258 -4.65142 -7.77133 1.000 7.48615 485 GLN A O 1
ATOM 544 N N . ALA A 1 77 ? 0.49953 -4.42498 -7.94658 1.000 7.07344 486 ALA A N 1
ATOM 545 C CA . ALA A 1 77 ? 0.70057 -4.81751 -6.55709 1.000 7.47449 486 ALA A CA 1
ATOM 546 C C . ALA A 1 77 ? -0.01491 -3.86302 -5.60747 1.000 6.90589 486 ALA A C 1
ATOM 547 O O . ALA A 1 77 ? -0.63875 -4.29741 -4.63166 1.000 7.20598 486 ALA A O 1
ATOM 549 N N . THR A 1 78 ?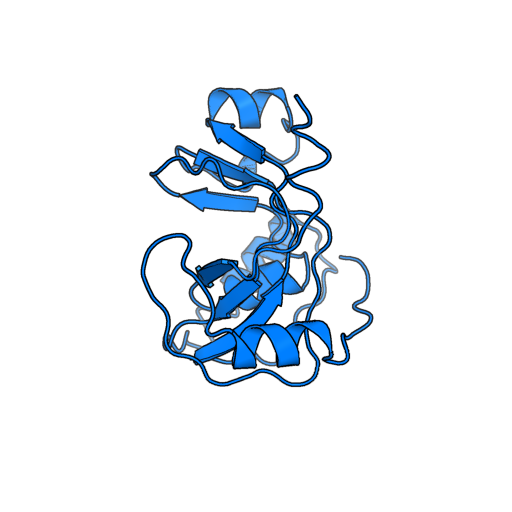 0.04241 -2.56218 -5.89091 1.000 7.06148 487 THR A N 1
ATOM 550 C CA . THR A 1 78 ? -0.65333 -1.59019 -5.05727 1.000 7.10192 487 THR A CA 1
ATOM 551 C C . THR A 1 78 ? -2.16115 -1.79191 -5.10558 1.000 6.66060 487 THR A C 1
ATOM 552 O O . THR A 1 78 ? -2.82851 -1.77112 -4.06301 1.000 6.79644 487 THR A O 1
ATOM 556 N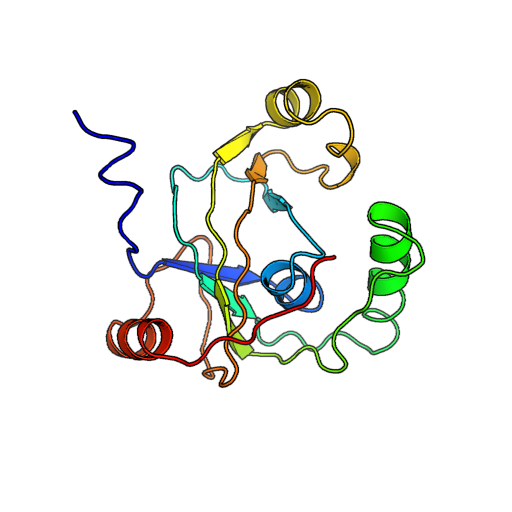 N . TYR A 1 79 ? -2.72096 -1.98880 -6.30011 1.000 6.33182 488 TYR A N 1
ATOM 557 C CA . TYR A 1 79 ? -4.16748 -2.15657 -6.38038 1.000 6.94729 488 TYR A CA 1
ATOM 558 C C . TYR A 1 79 ? -4.62963 -3.48738 -5.79851 1.000 6.85758 488 TYR A C 1
ATOM 559 O O . TYR A 1 79 ? -5.76064 -3.57529 -5.30871 1.000 7.97557 488 TYR A O 1
ATOM 568 N N . ARG A 1 80 ? -3.77597 -4.51454 -5.79809 1.000 7.28380 489 ARG A N 1
ATOM 569 C CA . ARG A 1 80 ? -4.10582 -5.71892 -5.04172 1.000 7.77187 489 ARG A CA 1
ATOM 570 C C . ARG A 1 80 ? -4.19648 -5.40723 -3.55464 1.000 6.72282 489 ARG A C 1
ATOM 571 O O . ARG A 1 80 ? -5.10094 -5.89291 -2.86329 1.000 7.75234 489 ARG A O 1
ATOM 579 N N . LEU A 1 81 ? -3.26778 -4.60234 -3.03433 1.000 6.98088 490 LEU A N 1
ATOM 580 C CA . LEU A 1 81 ? -3.34421 -4.24984 -1.61978 1.000 6.82642 490 LEU A CA 1
ATOM 581 C C . LEU A 1 81 ? -4.60240 -3.44144 -1.32570 1.000 6.60986 490 LEU A C 1
ATOM 582 O O . LEU A 1 81 ? -5.25899 -3.65108 -0.30050 1.000 7.35062 490 LEU A O 1
ATOM 587 N N . LEU A 1 82 ? -4.96482 -2.52426 -2.22703 1.000 6.71413 491 LEU A N 1
ATOM 588 C CA . LEU A 1 82 ? -6.11123 -1.64913 -1.99566 1.000 7.03517 491 LEU A CA 1
ATOM 589 C C . LEU A 1 82 ? -7.43825 -2.36811 -2.18174 1.000 7.25116 491 LEU A C 1
ATOM 590 O O . LEU A 1 82 ? -8.41946 -2.03263 -1.50695 1.000 7.44246 491 LEU A O 1
ATOM 595 N N . ARG A 1 83 ? -7.50732 -3.32154 -3.11002 1.000 7.23775 492 ARG A N 1
ATOM 596 C CA . ARG A 1 83 ? -8.79011 -3.89303 -3.49130 1.000 7.47369 492 ARG A CA 1
ATOM 597 C C . ARG A 1 83 ? -8.96816 -5.35057 -3.09680 1.000 8.18569 492 ARG A C 1
ATOM 598 O O . ARG A 1 83 ? -10.11358 -5.79202 -2.95384 1.000 12.17855 492 ARG A O 1
ATOM 606 N N . GLY A 1 84 ? -7.88495 -6.10331 -2.91916 1.000 8.91043 493 GLY A N 1
ATOM 607 C CA . GLY A 1 84 ? -7.97976 -7.50194 -2.54622 1.000 10.36690 493 GLY A CA 1
ATOM 608 C C . GLY A 1 84 ? -6.91873 -8.35294 -3.21705 1.000 10.53677 493 GLY A C 1
ATOM 609 O O . GLY A 1 84 ? -6.59073 -8.13253 -4.38604 1.000 11.55908 493 GLY A O 1
ATOM 610 N N . LYS A 1 85 ? -6.38528 -9.34731 -2.49924 1.000 10.01383 494 LYS A N 1
ATOM 611 C CA . LYS A 1 85 ? -5.22342 -10.08542 -2.99030 1.000 11.05797 494 LYS A CA 1
ATOM 612 C C . LYS A 1 85 ? -5.50609 -10.86265 -4.26898 1.000 11.16793 494 LYS A C 1
ATOM 613 O O . LYS A 1 85 ? -4.56784 -11.17689 -5.00896 1.000 13.19580 494 LYS A O 1
ATOM 619 N N . ASP A 1 86 ? -6.76898 -11.17788 -4.54746 1.000 11.76003 495 ASP A N 1
ATOM 620 C CA . ASP A 1 86 ? -7.12432 -12.02181 -5.67983 1.000 13.46925 495 ASP A CA 1
ATOM 621 C C . ASP A 1 86 ? -7.67063 -11.23847 -6.86649 1.000 13.62494 495 ASP A C 1
ATOM 622 O O . ASP A 1 86 ? -8.18047 -11.84722 -7.81374 1.000 13.08271 495 ASP A O 1
ATOM 627 N N . VAL A 1 87 ? -7.56519 -9.90969 -6.85314 1.000 12.31690 496 VAL A N 1
ATOM 628 C CA . VAL A 1 87 ? -8.06643 -9.12086 -7.97194 1.000 11.05780 496 VAL A CA 1
ATOM 629 C C . VAL A 1 87 ? -7.28326 -9.45884 -9.23645 1.000 11.75527 496 VAL A C 1
ATOM 630 O O . VAL A 1 87 ? -6.05966 -9.64363 -9.20165 1.000 13.49822 496 VAL A O 1
ATOM 634 N N . GLU A 1 88 ? -7.98908 -9.56033 -10.36467 1.000 11.79560 497 GLU A N 1
ATOM 635 C CA . GLU A 1 88 ? -7.37496 -9.87502 -11.64862 1.000 12.43433 497 GLU A CA 1
ATOM 636 C C . GLU A 1 88 ? -7.23573 -8.62090 -12.50574 1.000 11.85657 497 GLU A C 1
ATOM 637 O O . GLU A 1 88 ? -8.06711 -7.71140 -12.44283 1.000 15.13563 497 GLU A O 1
ATOM 643 N N . PHE A 1 89 ? -6.19160 -8.59648 -13.32992 1.000 12.21564 498 PHE A N 1
ATOM 644 C CA . PHE A 1 89 ? -5.80455 -7.44870 -14.13630 1.000 12.84204 498 PHE A CA 1
ATOM 645 C C . PHE A 1 89 ? -5.78259 -7.80838 -15.61553 1.000 18.10041 498 PHE A C 1
ATOM 646 O O . PHE A 1 89 ? -5.67090 -8.98507 -15.97581 1.000 21.19940 498 PHE A O 1
ATOM 654 N N . PRO A 1 90 ? -5.88068 -6.81966 -16.50230 1.000 17.57226 499 PRO A N 1
ATOM 655 C CA . PRO A 1 90 ? -5.75988 -7.11408 -17.93464 1.000 19.56006 499 PRO A CA 1
ATOM 656 C C . PRO A 1 90 ? -4.32649 -7.44756 -18.31724 1.000 19.57909 499 PRO A C 1
ATOM 657 O O . PRO A 1 90 ? -3.36915 -7.03346 -17.66050 1.000 17.51723 499 PRO A O 1
ATOM 661 N N . ASN A 1 91 ? -4.18665 -8.21787 -19.39921 1.000 15.80072 500 ASN A N 1
ATOM 662 C CA . ASN A 1 91 ? -2.86476 -8.56437 -19.90731 1.000 19.94261 500 ASN A CA 1
ATOM 663 C C . ASN A 1 91 ? -2.22812 -7.42863 -20.69566 1.000 20.09637 500 ASN A C 1
ATOM 664 O O . ASN A 1 91 ? -1.00566 -7.42552 -20.87839 1.000 22.41329 500 ASN A O 1
ATOM 669 N N . ASP A 1 92 ? -3.02116 -6.46065 -21.14864 1.000 18.27393 501 ASP A N 1
ATOM 670 C CA . ASP A 1 92 ? -2.53019 -5.37873 -21.98681 1.000 18.34020 501 ASP A CA 1
ATOM 671 C C . ASP A 1 92 ? -3.11317 -4.06402 -21.49885 1.000 12.09556 501 ASP A C 1
ATOM 672 O O . ASP A 1 92 ? -4.26393 -4.01022 -21.06279 1.000 13.43336 501 ASP A O 1
ATOM 677 N N . TYR A 1 93 ? -2.30660 -3.00761 -21.57358 1.000 11.07756 502 TYR A N 1
ATOM 678 C CA . TYR A 1 93 ? -2.70051 -1.65833 -21.18600 1.000 8.07852 502 TYR A CA 1
ATOM 679 C C . TYR A 1 93 ? -2.44830 -0.77338 -22.40046 1.000 8.50927 502 TYR A C 1
ATOM 680 O O . TYR A 1 93 ? -1.43229 -0.06843 -22.46401 1.000 11.17785 502 TYR A O 1
ATOM 689 N N . PRO A 1 94 ? -3.34017 -0.79320 -23.38727 1.000 8.58355 503 PRO A N 1
ATOM 690 C CA . PRO A 1 94 ? -3.03366 -0.12843 -24.65876 1.000 9.00939 503 PRO A CA 1
ATOM 691 C C . PRO A 1 94 ? -2.96019 1.38892 -24.52865 1.000 8.14032 503 PRO A C 1
ATOM 692 O O . PRO A 1 94 ? -3.72758 2.02674 -23.79662 1.000 8.03411 503 PRO A O 1
ATOM 696 N N . SER A 1 95 ? -2.02360 1.96680 -25.26636 1.000 9.28968 504 SER A N 1
ATOM 697 C CA A SER A 1 95 ? -1.83008 3.40635 -25.28010 0.227 8.68764 504 SER A CA 1
ATOM 698 C CA B SER A 1 95 ? -1.80629 3.40632 -25.29647 0.773 8.66606 504 SER A CA 1
ATOM 699 C C . SER A 1 95 ? -2.59452 4.05008 -26.43308 1.000 7.69224 504 SER A C 1
ATOM 700 O O . SER A 1 95 ? -2.91634 3.41423 -27.44232 1.000 8.34689 504 SER A O 1
ATOM 705 N N . GLY A 1 96 ? -2.89119 5.33373 -26.26105 1.000 7.32757 505 GLY A N 1
ATOM 706 C CA . GLY A 1 96 ? -3.36092 6.17561 -27.35388 1.000 6.96429 505 GLY A CA 1
ATOM 707 C C . GLY A 1 96 ? -4.70150 5.80547 -27.94370 1.000 6.11476 505 GLY A C 1
ATOM 708 O O . GLY A 1 96 ? -4.88491 5.91458 -29.16443 1.000 8.53692 505 GLY A O 1
ATOM 709 N N . CYS A 1 97 ? -5.66089 5.41200 -27.10892 1.000 6.44606 506 CYS A N 1
ATOM 710 C CA . CYS A 1 97 ? -6.93229 4.95633 -27.64436 1.000 6.03839 506 CYS A CA 1
ATOM 711 C C . CYS A 1 97 ? -8.04742 5.16059 -26.63017 1.000 5.53436 506 CYS A C 1
ATOM 712 O O . CYS A 1 97 ? -7.82043 5.25824 -25.41456 1.000 6.07646 506 CYS A O 1
ATOM 715 N N . LEU A 1 98 ? -9.26471 5.21984 -27.16211 1.000 5.90309 507 LEU A N 1
ATOM 716 C CA . LEU A 1 98 ? -10.46892 5.28239 -26.34904 1.000 5.67992 507 LEU A CA 1
ATOM 717 C C . LEU A 1 98 ? -10.76873 3.89183 -25.80652 1.000 5.25413 507 LEU A C 1
ATOM 718 O O . LEU A 1 98 ? -10.90884 2.93455 -26.58064 1.000 6.77072 507 LEU A O 1
ATOM 723 N N . LEU A 1 99 ? -10.88262 3.77337 -24.48180 1.000 5.38871 508 LEU A N 1
ATOM 724 C CA . LEU A 1 99 ? -10.97033 2.47130 -23.82883 1.000 5.97842 508 LEU A CA 1
ATOM 725 C C . LEU A 1 99 ? -12.38263 2.05406 -23.46349 1.000 5.02865 508 LEU A C 1
ATOM 726 O O . LEU A 1 99 ? -12.66149 0.85193 -23.39034 1.000 6.28793 508 LEU A O 1
ATOM 731 N N . GLY A 1 100 ? -13.25348 2.99935 -23.17611 1.000 5.23975 509 GLY A N 1
ATOM 732 C CA . GLY A 1 100 ? -14.51323 2.72347 -22.52519 1.000 5.55446 509 GLY A CA 1
ATOM 733 C C . GLY A 1 100 ? -14.93977 3.94471 -21.73548 1.000 4.92054 509 GLY A C 1
ATOM 734 O O . GLY A 1 100 ? -14.59332 5.06753 -22.09568 1.000 5.08298 509 GLY A O 1
ATOM 735 N N . CYS A 1 101 ? -15.68636 3.71408 -20.65843 1.000 5.08753 510 CYS A N 1
ATOM 736 C CA . CYS A 1 101 ? -16.29530 4.82939 -19.95028 1.000 5.46363 510 CYS A CA 1
ATOM 737 C C . CYS A 1 101 ? -16.57430 4.45382 -18.50252 1.000 5.34788 510 CYS A C 1
ATOM 738 O O . CYS A 1 101 ? -16.52578 3.28249 -18.10996 1.000 5.61134 510 CYS A O 1
ATOM 741 N N . VAL A 1 102 ? -16.88520 5.48800 -17.72560 1.000 5.32539 511 VAL A N 1
ATOM 742 C CA . VAL A 1 102 ? -17.42686 5.37847 -16.38207 1.000 5.43894 511 VAL A CA 1
ATOM 743 C C . VAL A 1 102 ? -18.56606 6.38354 -16.28783 1.000 5.39668 511 VAL A C 1
ATOM 744 O O . VAL A 1 102 ? -18.76257 7.21103 -17.17974 1.000 6.45167 511 VAL A O 1
ATOM 748 N N . ASP A 1 103 ? -19.30553 6.32348 -15.18287 1.000 5.58229 512 ASP A N 1
ATOM 749 C CA . ASP A 1 103 ? -20.22786 7.39003 -14.81894 1.000 6.18365 512 ASP A CA 1
ATOM 750 C C . ASP A 1 103 ? -19.59963 8.17956 -13.67979 1.000 6.23411 512 ASP A C 1
ATOM 751 O O . ASP A 1 103 ? -19.26468 7.60835 -12.63481 1.000 6.92663 512 ASP A O 1
ATOM 756 N N A LEU A 1 104 ? -19.42163 9.48359 -13.88653 0.549 6.39569 513 LEU A N 1
ATOM 757 N N B LEU A 1 104 ? -19.43717 9.48059 -13.88690 0.451 6.34132 513 LEU A N 1
ATOM 758 C CA A LEU A 1 104 ? -18.88901 10.36205 -12.84861 0.549 6.60687 513 LEU A CA 1
ATOM 759 C CA B LEU A 1 104 ? -18.84803 10.36724 -12.88921 0.451 6.60329 513 LEU A CA 1
ATOM 760 C C A LEU A 1 104 ? -20.05518 10.76787 -11.95481 0.549 6.92816 513 LEU A C 1
ATOM 761 C C B LEU A 1 104 ? -19.98866 10.89970 -12.03550 0.451 6.96025 513 LEU A C 1
ATOM 762 O O A LEU A 1 104 ? -20.93516 11.53185 -12.36806 0.549 7.35278 513 LEU A O 1
ATOM 763 O O B LEU A 1 104 ? -20.69728 11.82814 -12.43333 0.451 6.95315 513 LEU A O 1
ATOM 772 N N A ILE A 1 105 ? -20.07505 10.23083 -10.73698 0.549 7.38357 514 ILE A N 1
ATOM 773 N N B ILE A 1 105 ? -20.17367 10.30700 -10.85727 0.451 7.3017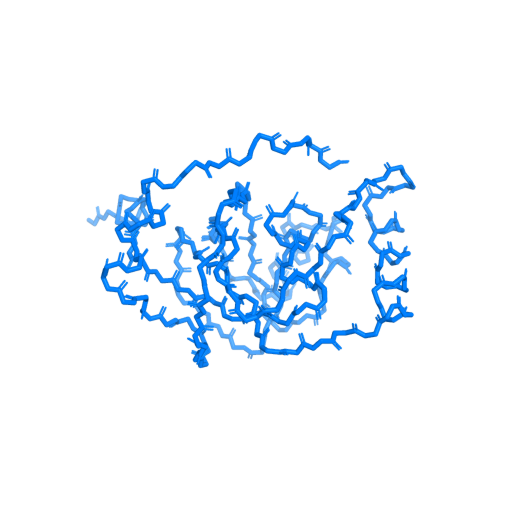0 514 ILE A N 1
ATOM 774 C CA A ILE A 1 105 ? -21.20728 10.43944 -9.84102 0.549 8.37890 514 ILE A CA 1
ATOM 775 C CA B ILE A 1 105 ? -21.33717 10.63895 -10.04404 0.451 8.91012 514 ILE A CA 1
ATOM 776 C C A ILE A 1 105 ? -21.08490 11.76785 -9.11499 0.549 8.11740 514 ILE A C 1
ATOM 777 C C B ILE A 1 105 ? -21.11340 11.79966 -9.07562 0.451 8.19487 514 ILE A C 1
ATOM 778 O O A ILE A 1 105 ? -22.08383 12.45360 -8.86202 0.549 9.72151 514 ILE A O 1
ATOM 779 O O B ILE A 1 105 ? -22.09597 12.39531 -8.60955 0.451 8.40971 514 ILE A O 1
ATOM 788 N N . ASP A 1 106 ? -19.86623 12.13820 -8.75145 1.000 8.28325 515 ASP A N 1
ATOM 789 C CA . ASP A 1 106 ? -19.63016 13.31470 -7.93176 1.000 9.20871 515 ASP A CA 1
ATOM 790 C C . ASP A 1 106 ? -18.16608 13.68762 -8.04131 1.000 7.91416 515 ASP A C 1
ATOM 791 O O . ASP A 1 106 ? -17.31612 12.86038 -8.38942 1.000 8.46799 515 ASP A O 1
ATOM 796 N N . CYS A 1 107 ? -17.89040 14.94962 -7.73666 1.000 7.78201 516 CYS A N 1
ATOM 797 C CA . CYS A 1 107 ? -16.53667 15.47040 -7.64294 1.000 9.09184 516 CYS A CA 1
ATOM 798 C C . CYS A 1 107 ? -16.41300 16.05573 -6.24218 1.000 9.08015 516 CYS A C 1
ATOM 799 O O . CYS A 1 107 ? -16.96912 17.12563 -5.95996 1.000 9.22797 516 CYS A O 1
ATOM 802 N N . LEU A 1 108 ? -15.71418 15.34335 -5.36266 1.000 9.01020 517 LEU A N 1
ATOM 803 C CA . LEU A 1 108 ? -15.69810 15.65345 -3.94194 1.000 9.01949 517 LEU A CA 1
ATOM 804 C C . LEU A 1 108 ? -14.36760 16.27344 -3.53791 1.000 10.65121 517 LEU A C 1
ATOM 805 O O . LEU A 1 108 ? -13.30828 15.90666 -4.05270 1.000 10.62650 517 LEU A O 1
ATOM 810 N N . SER A 1 109 ? -14.42770 17.21720 -2.60286 1.000 12.25530 518 SER A N 1
ATOM 811 C CA . SER A 1 109 ? -13.22825 17.62879 -1.89137 1.000 12.80165 518 SER A CA 1
ATOM 812 C C . SER A 1 109 ? -12.73147 16.47209 -1.01923 1.000 13.89352 518 SER A C 1
ATOM 813 O O . SER A 1 109 ? -13.46073 15.51516 -0.74792 1.000 11.48810 518 SER A O 1
ATOM 816 N N . GLN A 1 110 ? -11.47712 16.57897 -0.55261 1.000 19.16530 519 GLN A N 1
ATOM 817 C CA . GLN A 1 110 ? -10.94602 15.60642 0.40866 1.000 19.88424 519 GLN A CA 1
ATOM 818 C C . GLN A 1 110 ? -11.85861 15.47898 1.61782 1.000 18.49766 519 GLN A C 1
ATOM 819 O O . GLN A 1 110 ? -12.13070 14.36893 2.08957 1.000 17.53580 519 GLN A O 1
ATOM 825 N N . LYS A 1 111 ? -12.30734 16.61547 2.16119 1.000 19.47922 520 LYS A N 1
ATOM 826 C CA . LYS A 1 111 ? -13.17235 16.58618 3.33496 1.000 15.22867 520 LYS A CA 1
ATOM 827 C C . LYS A 1 111 ? -14.42046 15.75978 3.06689 1.000 12.04822 520 LYS A C 1
ATOM 828 O O . LYS A 1 111 ? -14.79390 14.90093 3.87136 1.000 13.35532 520 LYS A O 1
ATOM 834 N N . GLN A 1 112 ? -15.07821 16.00654 1.93123 1.000 11.74853 521 GLN A N 1
ATOM 835 C CA . GLN A 1 112 ? -16.29468 15.26970 1.61157 1.000 8.90271 521 GLN A CA 1
ATOM 836 C C . GLN A 1 112 ? -15.99299 13.79931 1.36694 1.000 8.75184 521 GLN A C 1
ATOM 837 O O . GLN A 1 112 ? -16.75213 12.92214 1.79401 1.000 9.58112 521 GLN A O 1
ATOM 843 N N . PHE A 1 113 ? -14.89904 13.52208 0.65130 1.000 9.25440 522 PHE A N 1
ATOM 844 C CA . PHE A 1 113 ? -14.53356 12.14650 0.33086 1.000 8.42276 522 PHE A CA 1
ATOM 845 C C . PHE A 1 113 ? -14.25329 11.35336 1.60322 1.000 9.29296 522 PHE A C 1
ATOM 846 O O . PHE A 1 113 ? -14.72517 10.22032 1.75921 1.000 10.59994 522 PHE A O 1
ATOM 854 N N . LYS A 1 114 ? -13.53188 11.96123 2.55122 1.000 11.27092 523 LYS A N 1
ATOM 855 C CA . LYS A 1 114 ? -13.22214 11.27897 3.80438 1.000 12.10891 523 LYS A CA 1
ATOM 856 C C . LYS A 1 114 ? -14.47816 10.95146 4.60725 1.000 11.75355 523 LYS A C 1
ATOM 857 O O . LYS A 1 114 ? -14.54391 9.90356 5.25886 1.000 14.46135 523 LYS A O 1
ATOM 863 N N . GLU A 1 115 ? -15.47980 11.83358 4.59265 1.000 12.40671 524 GLU A N 1
ATOM 864 C CA . GLU A 1 115 ? -16.66395 11.58242 5.40747 1.000 13.26605 524 GLU A CA 1
ATOM 865 C C . GLU A 1 115 ? -17.72594 10.75404 4.69221 1.000 12.27353 524 GLU A C 1
ATOM 866 O O . GLU A 1 115 ? -18.47829 10.02585 5.35253 1.000 15.64831 524 GLU A O 1
ATOM 872 N N . GLN A 1 116 ? -17.81006 10.83912 3.36098 1.000 10.95267 525 GLN A N 1
ATOM 873 C CA . GLN A 1 116 ? -18.77136 10.02316 2.63005 1.000 11.91907 525 GLN A CA 1
ATOM 874 C C . GLN A 1 116 ? -18.25310 8.61300 2.38505 1.000 13.56606 525 GLN A C 1
ATOM 875 O O . GLN A 1 116 ? -19.04053 7.65896 2.36682 1.000 16.60212 525 GLN A O 1
ATOM 881 N N . PHE A 1 117 ? -16.94576 8.46202 2.19310 1.000 12.03445 526 PHE A N 1
ATOM 882 C CA . PHE A 1 117 ? -16.33696 7.18204 1.82669 1.000 13.62034 526 PHE A CA 1
ATOM 883 C C . PHE A 1 117 ? -15.16297 6.87601 2.74943 1.000 15.12840 526 PHE A C 1
ATOM 884 O O . PHE A 1 117 ? -14.02554 6.71374 2.29626 1.000 14.31910 526 PHE A O 1
ATOM 892 N N . PRO A 1 118 ? -15.40833 6.76669 4.05888 1.000 16.10136 527 PRO A N 1
ATOM 893 C CA . PRO A 1 118 ? -14.28230 6.61653 4.99316 1.000 16.95760 527 PRO A CA 1
ATOM 894 C C . PRO A 1 118 ? -13.47754 5.34422 4.78869 1.000 14.48592 527 PRO A C 1
ATOM 895 O O . PRO A 1 118 ? -12.26647 5.34174 5.04911 1.000 20.72321 527 PRO A O 1
ATOM 899 N N . ASP A 1 119 ? -14.10657 4.26482 4.32515 1.000 14.02540 528 ASP A N 1
ATOM 900 C CA . ASP A 1 119 ? -13.39179 3.00560 4.16262 1.000 18.71264 528 ASP A CA 1
ATOM 901 C C . ASP A 1 119 ? -12.51420 2.97663 2.91943 1.000 19.57823 528 ASP A C 1
ATOM 902 O O . ASP A 1 119 ? -11.58255 2.16636 2.86043 1.000 17.41547 528 ASP A O 1
ATOM 907 N N . ILE A 1 120 ? -12.78593 3.82771 1.92898 1.000 13.24863 529 ILE A N 1
ATOM 908 C CA . ILE A 1 120 ? -12.01665 3.84917 0.69060 1.000 12.48296 529 ILE A CA 1
ATOM 909 C C . ILE A 1 120 ? -11.34382 5.18463 0.42088 1.000 10.24943 529 ILE A C 1
ATOM 910 O O . ILE A 1 120 ? -10.68338 5.32812 -0.61397 1.000 9.99980 529 ILE A O 1
ATOM 915 N N . SER A 1 121 ? -11.48548 6.16837 1.31518 1.000 9.90694 530 SER A N 1
ATOM 916 C CA . SER A 1 121 ? -10.86229 7.46747 1.08630 1.000 10.45671 530 SER A CA 1
ATOM 917 C C . SER A 1 121 ? -9.35215 7.36090 0.91273 1.000 9.71974 530 SER A C 1
ATOM 918 O O . SER A 1 121 ? -8.74325 8.23197 0.28197 1.000 10.28367 530 SER A O 1
ATOM 921 N N . GLN A 1 122 ? -8.73800 6.29664 1.43317 1.000 9.82404 531 GLN A N 1
ATOM 922 C CA . GLN A 1 122 ? -7.31933 6.06179 1.21485 1.000 11.33956 531 GLN A CA 1
ATOM 923 C C . GLN A 1 122 ? -6.96670 5.87209 -0.25910 1.000 10.08253 531 GLN A C 1
ATOM 924 O O . GLN A 1 122 ? -5.78134 5.90907 -0.60269 1.000 11.68665 531 GLN A O 1
ATOM 930 N N . GLU A 1 123 ? -7.95321 5.67133 -1.13484 1.000 8.43174 532 GLU A N 1
ATOM 931 C CA . GLU A 1 123 ? -7.70260 5.44166 -2.55418 1.000 7.83343 532 GLU A CA 1
ATOM 932 C C . GLU A 1 123 ? -7.41330 6.71525 -3.34671 1.000 8.00336 532 GLU A C 1
ATOM 933 O O . GLU A 1 123 ? -7.00367 6.61305 -4.50680 1.000 8.92801 532 GLU A O 1
ATOM 939 N N . SER A 1 124 ? -7.58931 7.90513 -2.76783 1.000 7.66795 533 SER A N 1
ATOM 940 C CA . SER A 1 124 ? -7.14285 9.12046 -3.44332 1.000 8.06299 533 SER A CA 1
ATOM 941 C C . SER A 1 124 ? -6.80106 10.19711 -2.43014 1.000 8.22686 533 SER A C 1
ATOM 942 O O . SER A 1 124 ? -7.60522 10.49772 -1.54208 1.000 9.82782 533 SER A O 1
ATOM 945 N N . ASP A 1 125 ? -5.62313 10.79411 -2.60077 1.000 9.15709 534 ASP A N 1
ATOM 946 C CA . ASP A 1 125 ? -5.14901 11.87682 -1.75338 1.000 9.25150 534 ASP A CA 1
ATOM 947 C C . ASP A 1 125 ? -5.31390 13.25661 -2.38404 1.000 7.87193 534 ASP A C 1
ATOM 948 O O . ASP A 1 125 ? -4.78471 14.23233 -1.84384 1.000 9.57407 534 ASP A O 1
ATOM 953 N N . SER A 1 126 ? -6.03714 13.36317 -3.50016 1.000 8.18615 535 SER A N 1
ATOM 954 C CA . SER A 1 126 ? -6.08856 14.57575 -4.30142 1.000 8.96109 535 SER A CA 1
ATOM 955 C C . SER A 1 126 ? -7.08638 15.58952 -3.74746 1.000 7.88198 535 SER A C 1
ATOM 956 O O . SER A 1 126 ? -8.00941 15.23855 -3.01728 1.000 8.82082 535 SER A O 1
ATOM 959 N N . PRO A 1 127 ? -6.93038 16.86742 -4.11433 1.000 9.03318 536 PRO A N 1
ATOM 960 C CA . PRO A 1 127 ? -7.86396 17.90031 -3.62655 1.000 10.12572 536 PRO A CA 1
ATOM 961 C C . PRO A 1 127 ? -9.28936 17.67131 -4.06612 1.000 7.99325 536 PRO A C 1
ATOM 962 O O . PRO A 1 127 ? -10.22738 18.02890 -3.34078 1.000 9.51950 536 PRO A O 1
ATOM 966 N N . PHE A 1 128 ? -9.47025 17.09405 -5.24999 1.000 8.17654 537 PHE A N 1
ATOM 967 C CA . PHE A 1 128 ? -10.77822 16.74585 -5.76561 1.000 7.03455 537 PHE A CA 1
ATOM 968 C C . PHE A 1 128 ? -10.74411 15.30596 -6.22017 1.000 6.87648 537 PHE A C 1
ATOM 969 O O . PHE A 1 128 ? -9.74472 14.83669 -6.77444 1.000 8.03588 537 PHE A O 1
ATOM 977 N N . VAL A 1 129 ? -11.81840 14.59489 -5.91958 1.000 6.91407 538 VAL A N 1
ATOM 978 C CA . VAL A 1 129 ? -11.88120 13.16153 -6.14095 1.000 6.91241 538 VAL A CA 1
ATOM 979 C C . VAL A 1 129 ? -13.11245 12.87632 -6.98082 1.000 6.66488 538 VAL A C 1
ATOM 980 O O . VAL A 1 129 ? -14.24306 13.13782 -6.54860 1.000 7.24762 538 VAL A O 1
ATOM 984 N N . PHE A 1 130 ? -12.88471 12.35393 -8.18547 1.000 6.49178 539 PHE A N 1
ATOM 985 C CA . PHE A 1 130 ? -13.95472 12.01770 -9.11148 1.000 6.34913 539 PHE A CA 1
ATOM 986 C C . PHE A 1 130 ? -14.44428 10.62125 -8.74382 1.000 6.32617 539 PHE A C 1
ATOM 987 O O . PHE A 1 130 ? -13.69291 9.63890 -8.86043 1.000 6.77321 539 PHE A O 1
ATOM 995 N N . ILE A 1 131 ? -15.68969 10.53169 -8.28017 1.000 6.91443 540 ILE A N 1
ATOM 996 C CA . ILE A 1 131 ? -16.27740 9.26349 -7.85944 1.000 7.30533 540 ILE A CA 1
ATOM 997 C C . ILE A 1 131 ? -16.83163 8.58203 -9.10366 1.000 6.26525 540 ILE A C 1
ATOM 998 O O . ILE A 1 131 ? -17.74360 9.11139 -9.74742 1.000 7.62094 540 ILE A O 1
ATOM 1003 N N . CYS A 1 132 ? -16.27694 7.41805 -9.45096 1.000 6.20509 541 CYS A N 1
ATOM 1004 C CA . CYS A 1 132 ? -16.59183 6.74030 -10.70520 1.000 6.43281 541 CYS A CA 1
ATOM 1005 C C . CYS A 1 132 ? -17.35873 5.44999 -10.44264 1.000 6.52638 541 CYS A C 1
ATOM 1006 O O . CYS A 1 132 ? -16.94760 4.63437 -9.60503 1.000 8.11144 541 CYS A O 1
ATOM 1009 N N . LYS A 1 133 ? -18.44790 5.25348 -11.18235 1.000 7.10934 542 LYS A N 1
ATOM 1010 C CA . LYS A 1 133 ? -19.25118 4.04208 -11.10491 1.000 7.23122 542 LYS A CA 1
ATOM 1011 C C . LYS A 1 133 ? -19.46630 3.47464 -12.50074 1.000 6.27664 542 LYS A C 1
ATOM 1012 O O . LYS A 1 133 ? -19.19563 4.12074 -13.51415 1.000 6.75869 542 LYS A O 1
ATOM 1018 N N . ASN A 1 134 ? -19.97321 2.25321 -12.54565 1.000 6.57618 543 ASN A N 1
ATOM 1019 C CA . ASN A 1 134 ? -20.43744 1.65759 -13.78684 1.000 6.56868 543 ASN A CA 1
ATOM 1020 C C . ASN A 1 134 ? -19.37400 1.61237 -14.87901 1.000 5.91909 543 ASN A C 1
ATOM 1021 O O . ASN A 1 134 ? -19.62118 2.04533 -16.01449 1.000 7.32627 543 ASN A O 1
ATOM 1026 N N . PRO A 1 135 ? -18.19821 1.07360 -14.58936 1.000 5.84767 544 PRO A N 1
ATOM 1027 C CA . PRO A 1 135 ? -17.14387 1.03874 -15.60870 1.000 6.34290 544 PRO A CA 1
ATOM 1028 C C . PRO A 1 135 ? -17.50681 0.10458 -16.75737 1.000 6.20811 544 PRO A C 1
ATOM 1029 O O . PRO A 1 135 ? -17.99777 -1.00820 -16.54812 1.000 7.13979 544 PRO A O 1
ATOM 1033 N N . GLN A 1 136 ? -17.24854 0.56152 -17.98070 1.000 6.21444 545 GLN A N 1
ATOM 1034 C CA . GLN A 1 136 ? -17.49053 -0.24436 -19.16487 1.000 5.96728 545 GLN A CA 1
ATOM 1035 C C . GLN A 1 136 ? -16.26618 -0.18006 -20.05455 1.000 5.16297 545 GLN A C 1
ATOM 1036 O O . GLN A 1 136 ? -15.66114 0.88702 -20.22008 1.000 6.62339 545 GLN A O 1
ATOM 1042 N N . GLU A 1 137 ? -15.89391 -1.32493 -20.61827 1.000 5.57596 546 GLU A N 1
ATOM 1043 C CA . GLU A 1 137 ? -14.72494 -1.43263 -21.47437 1.000 5.34322 546 GLU A CA 1
ATOM 1044 C C . GLU A 1 137 ? -15.14773 -1.90678 -22.85897 1.000 5.44134 546 GLU A C 1
ATOM 1045 O O . GLU A 1 137 ? -15.79241 -2.95628 -22.99237 1.000 6.21498 546 GLU A O 1
ATOM 1051 N N . MET A 1 138 ? -14.76606 -1.15311 -23.88368 1.000 6.15116 547 MET A N 1
ATOM 1052 C CA . MET A 1 138 ? -15.04664 -1.54041 -25.26050 1.000 6.43624 547 MET A CA 1
ATOM 1053 C C . MET A 1 138 ? -14.13830 -2.68244 -25.71075 1.000 6.42056 547 MET A C 1
ATOM 1054 O O . MET A 1 138 ? -12.95841 -2.74262 -25.35526 1.000 7.16358 547 MET A O 1
ATOM 1059 N N . VAL A 1 139 ? -14.69910 -3.59102 -26.50993 1.000 6.96204 548 VAL A N 1
ATOM 1060 C CA . VAL A 1 139 ? -13.87660 -4.61628 -27.14477 1.000 7.60245 548 VAL A CA 1
ATOM 1061 C C . VAL A 1 139 ? -12.91980 -3.98055 -28.14648 1.000 7.84056 548 VAL A C 1
ATOM 1062 O O . VAL A 1 139 ? -11.71020 -4.23745 -28.12483 1.000 10.76601 548 VAL A O 1
ATOM 1066 N N . VAL A 1 140 ? -13.44269 -3.13068 -29.02477 1.000 7.81775 549 VAL A N 1
ATOM 1067 C CA . VAL A 1 140 ? -12.65338 -2.44997 -30.04682 1.000 7.61081 549 VAL A CA 1
ATOM 1068 C C . VAL A 1 140 ? -12.32810 -1.05473 -29.53915 1.000 7.29611 549 VAL A C 1
ATOM 1069 O O . VAL A 1 140 ? -13.23062 -0.26702 -29.22320 1.000 8.12615 549 VAL A O 1
ATOM 1073 N N . LYS A 1 141 ? -11.04297 -0.73793 -29.46525 1.000 7.18701 550 LYS A N 1
ATOM 1074 C CA . LYS A 1 141 ? -10.59151 0.52567 -28.90426 1.000 7.22621 550 LYS A CA 1
ATOM 1075 C C . LYS A 1 141 ? -10.10686 1.43069 -30.02806 1.000 6.87532 550 LYS A C 1
ATOM 1076 O O . LYS A 1 141 ? -9.37318 0.98477 -30.91515 1.000 17.81723 550 LYS A O 1
ATOM 1082 N N . PHE A 1 142 ? -10.52435 2.68480 -30.00799 1.000 7.13578 551 PHE A N 1
ATOM 1083 C CA . PHE A 1 142 ? -10.32325 3.56472 -31.15480 1.000 6.83951 551 PHE A CA 1
ATOM 1084 C C . PHE A 1 142 ? -9.08440 4.42286 -30.93762 1.000 6.63317 551 PHE A C 1
ATOM 1085 O O . PHE A 1 142 ? -9.03344 5.15948 -29.94225 1.000 8.19343 551 PHE A O 1
ATOM 1093 N N . PRO A 1 143 ? -8.10396 4.41924 -31.84537 1.000 6.34368 552 PRO A N 1
ATOM 1094 C CA . PRO A 1 143 ? -6.96974 5.34121 -31.68390 1.000 7.28441 552 PRO A CA 1
ATOM 1095 C C . PRO A 1 143 ? -7.46194 6.77597 -31.60724 1.000 7.98595 552 PRO A C 1
ATOM 1096 O O . PRO A 1 143 ? -8.35882 7.18210 -32.34798 1.000 9.51812 552 PRO A O 1
ATOM 1100 N N . ILE A 1 144 ? -6.88578 7.55082 -30.68998 1.000 7.48845 553 ILE A N 1
ATOM 1101 C CA . ILE A 1 144 ? -7.40344 8.88824 -30.43796 1.000 9.03511 553 ILE A CA 1
ATOM 1102 C C . ILE A 1 144 ? -6.30899 9.72710 -29.80787 1.000 8.16560 553 ILE A C 1
ATOM 1103 O O . ILE A 1 144 ? -5.50082 9.22969 -29.01959 1.000 9.01975 553 ILE A O 1
ATOM 1108 N N . LYS A 1 145 ? -6.27960 11.00664 -30.17815 1.000 9.92946 554 LYS A N 1
ATOM 1109 C CA . LYS A 1 145 ? -5.43262 12.00402 -29.54510 1.000 10.23808 554 LYS A CA 1
ATOM 1110 C C . LYS A 1 145 ? -6.22426 12.66045 -28.42546 1.000 10.86102 554 LYS A C 1
ATOM 1111 O O . LYS A 1 145 ? -7.40599 12.97647 -28.58843 1.000 13.15550 554 LYS A O 1
ATOM 1117 N N . GLY A 1 146 ? -5.57271 12.87045 -27.28766 1.000 9.95646 555 GLY A N 1
ATOM 1118 C CA . GLY A 1 146 ? -6.23449 13.44413 -26.13969 1.000 12.50829 555 GLY A CA 1
ATOM 1119 C C . GLY A 1 146 ? -6.04965 14.94778 -26.02064 1.000 10.06430 555 GLY A C 1
ATOM 1120 O O . GLY A 1 146 ? -5.33563 15.59682 -26.79051 1.000 10.67230 555 GLY A O 1
ATOM 1121 N N . ASN A 1 147 ? -6.71016 15.49329 -25.00529 1.000 11.10943 556 ASN A N 1
ATOM 1122 C CA . ASN A 1 147 ? -6.70211 16.91971 -24.71554 1.000 10.26142 556 ASN A CA 1
ATOM 1123 C C . ASN A 1 147 ? -6.75648 17.08246 -23.20385 1.000 8.90939 556 ASN A C 1
ATOM 1124 O O . ASN A 1 147 ? -7.02901 16.12149 -22.47946 1.000 8.85942 556 ASN A O 1
ATOM 1129 N N . PRO A 1 148 ? -6.51087 18.29178 -22.70056 1.000 10.00634 557 PRO A N 1
ATOM 1130 C CA . PRO A 1 148 ? -6.57135 18.49830 -21.24662 1.000 10.03587 557 PRO A CA 1
ATOM 1131 C C . PRO A 1 148 ? -7.99508 18.45377 -20.71161 1.000 7.82245 557 PRO A C 1
ATOM 1132 O O . PRO A 1 148 ? -8.97779 18.68397 -21.41943 1.000 8.77151 557 PRO A O 1
ATOM 1136 N N . LYS A 1 149 ? -8.08674 18.16361 -19.42075 1.000 8.32412 558 LYS A N 1
ATOM 1137 C CA . LYS A 1 149 ? -9.34005 18.31173 -18.66835 1.000 8.77784 558 LYS A CA 1
ATOM 1138 C C . LYS A 1 149 ? -10.40329 17.36057 -19.23432 1.000 7.23458 558 LYS A C 1
ATOM 1139 O O . LYS A 1 149 ? -10.09444 16.26205 -19.71204 1.000 6.90002 558 LYS A O 1
ATOM 1145 N N . ILE A 1 150 ? -11.67234 17.74362 -19.14471 1.000 6.36871 559 ILE A N 1
ATOM 1146 C CA . ILE A 1 150 ? -12.76174 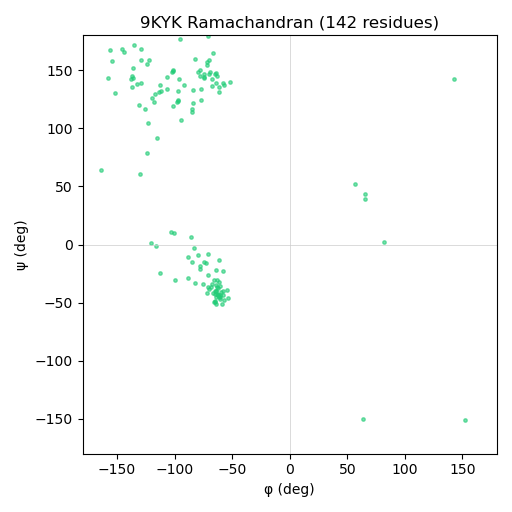16.96652 -19.72156 1.000 6.71859 559 ILE A CA 1
ATOM 1147 C C . ILE A 1 150 ? -13.15223 17.63907 -21.03020 1.000 6.61631 559 ILE A C 1
ATOM 1148 O O . ILE A 1 150 ? -13.53109 18.82122 -21.05210 1.000 7.32772 559 ILE A O 1
ATOM 1153 N N . TRP A 1 151 ? -13.01811 16.89040 -22.12641 1.000 6.45174 560 TRP A N 1
ATOM 1154 C CA . TRP A 1 151 ? -13.05289 17.45488 -23.46385 1.000 7.07361 560 TRP A CA 1
ATOM 1155 C C . TRP A 1 151 ? -14.03378 16.68892 -24.34540 1.000 6.18102 560 TRP A C 1
ATOM 1156 O O . TRP A 1 151 ? -14.37758 15.53471 -24.07731 1.000 6.62567 560 TRP A O 1
ATOM 1167 N N . LYS A 1 152 ? -14.47298 17.34973 -25.41689 1.000 6.98823 561 LYS A N 1
ATOM 1168 C CA . LYS A 1 152 ? -15.54403 16.83357 -26.26538 1.000 6.90222 561 LYS A CA 1
ATOM 1169 C C . LYS A 1 152 ? -15.00330 15.85445 -27.31092 1.000 6.34737 561 LYS A C 1
ATOM 1170 O O . LYS A 1 152 ? -14.17134 16.22523 -28.14622 1.000 7.50706 561 LYS A O 1
ATOM 1176 N N . LEU A 1 153 ? -15.50557 14.62018 -27.29854 1.000 7.02805 562 LEU A N 1
ATOM 1177 C CA . LEU A 1 153 ? -15.18125 13.67612 -28.35924 1.000 7.25079 562 LEU A CA 1
ATOM 1178 C C . LEU A 1 153 ? -15.70008 14.15752 -29.70421 1.000 7.61551 562 LEU A C 1
ATOM 1179 O O . LEU A 1 153 ? -16.79114 14.72161 -29.81481 1.000 8.33473 562 LEU A O 1
ATOM 1184 N N . ASP A 1 154 ? -14.93493 13.86080 -30.74871 1.000 8.16671 563 ASP A N 1
ATOM 1185 C CA . ASP A 1 154 ? -15.46504 13.97954 -32.09536 1.000 9.34628 563 ASP A CA 1
ATOM 1186 C C . ASP A 1 154 ? -16.78568 13.22197 -32.19317 1.000 8.74566 563 ASP A C 1
ATOM 1187 O O . ASP A 1 154 ? -16.93328 12.12169 -31.65249 1.000 8.01183 563 ASP A O 1
ATOM 1192 N N . SER A 1 155 ? -17.75300 13.81340 -32.89813 1.000 9.71775 564 SER A N 1
ATOM 1193 C CA . SER A 1 155 ? -19.09398 13.24015 -32.92061 1.000 11.04014 564 SER A CA 1
ATOM 1194 C C . SER A 1 155 ? -19.10532 11.84245 -33.52866 1.000 10.09430 564 SER A C 1
ATOM 1195 O O . SER A 1 155 ? -19.85814 10.97783 -33.07872 1.000 9.20740 564 SER A O 1
ATOM 1198 N N . LYS A 1 156 ? -18.29471 11.60376 -34.56192 1.000 9.84743 565 LYS A N 1
ATOM 1199 C CA . LYS A 1 156 ? -18.28162 10.28522 -35.18832 1.000 10.00016 565 LYS A CA 1
ATOM 1200 C C . LYS A 1 156 ? -17.64907 9.24917 -34.26984 1.000 8.71034 565 LYS A C 1
ATOM 1201 O O . LYS A 1 156 ? -18.10152 8.10110 -34.21371 1.000 8.99676 565 LYS A O 1
ATOM 1207 N N . ILE A 1 157 ? -16.60224 9.63443 -33.54253 1.000 8.69600 566 ILE A N 1
ATOM 1208 C CA . ILE A 1 157 ? -16.01939 8.72669 -32.56016 1.000 8.03744 566 ILE A CA 1
ATOM 1209 C C . ILE A 1 157 ? -17.04418 8.38392 -31.49058 1.000 7.11888 566 ILE A C 1
ATOM 1210 O O . ILE A 1 157 ? -17.19821 7.22012 -31.10329 1.000 7.14752 566 ILE A O 1
ATOM 1215 N N . HIS A 1 158 ? -17.75931 9.39834 -30.99740 1.000 6.71928 567 HIS A N 1
ATOM 1216 C CA . HIS A 1 158 ? -18.76306 9.14939 -29.97477 1.000 7.27090 567 HIS A CA 1
ATOM 1217 C C . HIS A 1 158 ? -19.86194 8.22877 -30.49164 1.000 7.08594 567 HIS A C 1
ATOM 1218 O O . HIS A 1 158 ? -20.28819 7.30058 -29.79510 1.000 8.42259 567 HIS A O 1
ATOM 1225 N N . GLN A 1 159 ? -20.33063 8.46649 -31.71644 1.000 8.50722 568 GLN A N 1
ATOM 1226 C CA . GLN A 1 159 ? -21.34795 7.59735 -32.29565 1.000 9.66116 568 GLN A CA 1
ATOM 1227 C C . GLN A 1 159 ? -20.86762 6.15316 -32.35869 1.000 8.61236 568 GLN A C 1
ATOM 1228 O O . GLN A 1 159 ? -21.61524 5.22842 -32.02170 1.000 9.95437 568 GLN A O 1
ATOM 1234 N N . GLY A 1 160 ? -19.61552 5.93938 -32.76970 1.000 8.25830 569 GLY A N 1
ATOM 1235 C CA . GLY A 1 160 ? -19.07975 4.58780 -32.78954 1.000 8.13926 569 GLY A CA 1
ATOM 1236 C C . GLY A 1 160 ? -18.96548 3.98520 -31.40434 1.000 8.04835 569 GLY A C 1
ATOM 1237 O O . GLY A 1 160 ? -19.26047 2.80491 -31.20487 1.000 9.00533 569 GLY A O 1
ATOM 1238 N N . ALA A 1 161 ? -18.54180 4.79267 -30.42874 1.000 6.96246 570 ALA A N 1
ATOM 1239 C CA . ALA A 1 161 ? -18.37446 4.30129 -29.06560 1.000 8.11674 570 ALA A CA 1
ATOM 1240 C C . ALA A 1 161 ? -19.70796 3.87301 -28.46671 1.000 7.45582 570 ALA A C 1
ATOM 1241 O O . ALA A 1 161 ? -19.78383 2.85887 -27.76672 1.000 9.19892 570 ALA A O 1
ATOM 1243 N N . LYS A 1 162 ? -20.77552 4.63101 -28.73561 1.000 8.45831 571 LYS A N 1
ATOM 1244 C CA . LYS A 1 162 ? -22.09842 4.24953 -28.24667 1.000 12.97516 571 LYS A CA 1
ATOM 1245 C C . LYS A 1 162 ? -22.60029 2.95680 -28.88566 1.000 13.42710 571 LYS A C 1
ATOM 1246 O O . LYS A 1 162 ? -23.36481 2.21772 -28.25361 1.000 21.71755 571 LYS A O 1
ATOM 1252 N N . LYS A 1 163 ? -22.20779 2.67222 -30.12573 1.000 13.50630 572 LYS A N 1
ATOM 1253 C CA . LYS A 1 163 ? -22.65310 1.44882 -30.78297 1.000 17.84655 572 LYS A CA 1
ATOM 1254 C C . LYS A 1 163 ? -21.78379 0.25230 -30.42703 1.000 14.66487 572 LYS A C 1
ATOM 1255 O O . LYS A 1 163 ? -22.19446 -0.88963 -30.66331 1.000 18.29386 572 LYS A O 1
ATOM 1261 N N . GLY A 1 164 ? -20.60859 0.48588 -29.85133 1.000 11.34551 573 GLY A N 1
ATOM 1262 C CA . GLY A 1 164 ? -19.59797 -0.54935 -29.78923 1.000 11.39096 573 GLY A CA 1
ATOM 1263 C C . GLY A 1 164 ? -19.90485 -1.63063 -28.77144 1.000 10.00948 573 GLY A C 1
ATOM 1264 O O . GLY A 1 164 ? -20.43322 -1.38088 -27.69105 1.000 11.52287 573 GLY A O 1
ATOM 1265 N N . LEU A 1 165 ? -19.53680 -2.85446 -29.13628 1.000 9.81423 574 LEU A N 1
ATOM 1266 C CA . LEU A 1 165 ? -19.64590 -3.98477 -28.22657 1.000 8.03822 574 LEU A CA 1
ATOM 1267 C C . LEU A 1 165 ? -18.77728 -3.75606 -26.99626 1.000 7.70231 574 LEU A C 1
ATOM 1268 O O . LEU A 1 165 ? -17.58992 -3.42555 -27.10840 1.000 8.25491 574 LEU A O 1
ATOM 1273 N N . MET A 1 166 ? -19.36530 -3.96207 -25.82325 1.000 7.95630 575 MET A N 1
ATOM 1274 C CA . MET A 1 166 ? -18.63784 -3.89167 -24.56708 1.000 7.71264 575 MET A CA 1
ATOM 1275 C C . MET A 1 166 ? -18.32121 -5.29284 -24.06860 1.000 7.35641 575 MET A C 1
ATOM 1276 O O . MET A 1 166 ? -19.05957 -6.24600 -24.32980 1.000 8.91152 575 MET A O 1
ATOM 1281 N N . LYS A 1 167 ? -17.21774 -5.41050 -23.34645 1.000 7.55516 576 LYS A N 1
ATOM 1282 C CA . LYS A 1 167 ? -16.95121 -6.64560 -22.63003 1.000 8.02740 576 LYS A CA 1
ATOM 1283 C C . LYS A 1 167 ? -17.85440 -6.74209 -21.41337 1.000 8.03640 576 LYS A C 1
ATOM 1284 O O . LYS A 1 167 ? -18.17321 -5.73799 -20.77087 1.000 10.37077 576 LYS A O 1
ATOM 1290 N N . GLN A 1 168 ? -18.25817 -7.95764 -21.06655 1.000 7.02288 577 GLN A N 1
ATOM 1291 C CA A GLN A 1 168 ? -18.83471 -8.17572 -19.74234 0.581 8.53443 577 GLN A CA 1
ATOM 1292 C CA B GLN A 1 168 ? -18.84060 -8.18666 -19.74735 0.419 8.54891 577 GLN A CA 1
ATOM 1293 C C . GLN A 1 168 ? -17.66823 -8.52350 -18.83403 1.000 7.44158 577 GLN A C 1
ATOM 1294 O O . GLN A 1 168 ? -17.23149 -9.67203 -18.75568 1.000 8.67173 577 GLN A O 1
ATOM 1305 N N . ASN A 1 169 ? -17.12056 -7.51077 -18.16709 1.000 8.44213 578 ASN A N 1
ATOM 1306 C CA . ASN A 1 169 ? -15.99910 -7.75489 -17.27799 1.000 8.47902 578 ASN A CA 1
ATOM 1307 C C . ASN A 1 169 ? -16.49672 -8.34139 -15.96958 1.000 8.71735 578 ASN A C 1
ATOM 1308 O O . ASN A 1 169 ? -17.58885 -8.01312 -15.49658 1.000 9.57802 578 ASN A O 1
ATOM 1313 N N . LYS A 1 170 ? -15.69963 -9.23943 -15.40404 1.000 8.93291 579 LYS A N 1
ATOM 1314 C CA . LYS A 1 170 ? -16.00883 -9.80459 -14.10238 1.000 10.29616 579 LYS A CA 1
ATOM 1315 C C . LYS A 1 170 ? -15.84727 -8.73273 -13.02671 1.000 10.85624 579 LYS A C 1
ATOM 1316 O O . LYS A 1 170 ? -15.03575 -7.80954 -13.15530 1.000 13.29251 579 LYS A O 1
ATOM 1322 N N . ALA A 1 171 ? -16.65973 -8.83855 -11.97601 1.000 11.70722 580 ALA A N 1
ATOM 1323 C CA . ALA A 1 171 ? -16.59674 -7.88548 -10.87693 1.000 12.64685 580 ALA A CA 1
ATOM 1324 C C . ALA A 1 171 ? -15.24850 -7.97565 -10.16874 1.000 16.60690 580 ALA A C 1
ATOM 1325 O O . ALA A 1 171 ? -14.63428 -9.04148 -10.08704 1.000 16.02509 580 ALA A O 1
ATOM 1327 N N . VAL A 1 172 ? -14.78806 -6.83836 -9.65475 1.000 15.06804 581 VAL A N 1
ATOM 1328 C CA . VAL A 1 172 ? -13.47073 -6.75773 -9.02849 1.000 13.66954 581 VAL A CA 1
ATOM 1329 C C . VAL A 1 172 ? -13.40074 -7.55127 -7.72680 1.000 26.50961 581 VAL A C 1
ATOM 1330 O O . VAL A 1 172 ? -12.51147 -8.38704 -7.54626 1.000 25.95780 581 VAL A O 1
#

InterPro domains:
  IPR007374 ASCH domain [PF04266] (437-528)
  IPR007374 ASCH domain [SM01022] (437-551)
  IPR009349 TRIP4/RQT4, C2HC5-type zinc finger [PF06221] (169-214)
  IPR015947 PUA-like superfamily [SSF88697] (433-565)
  IPR039128 Activating signal cointegrator 1-like [PTHR12963] (13-439)
  IPR056993 Activating signal cointegrator 1, third domain [PF23134] (285-338)
  IPR056994 Activating signal cointegrator 1, N-terminal [PF23135] (12-72)

Radius of gyration: 15.22 Å; Cα contacts (8 Å, |Δi|>4): 318; chains: 1; bounding box: 43×34×41 Å

Sequence (159 aa):
QDQEFQEEGFDGGWCLSVHQPPWASLLVRGIKRVEGRSSWYTPHRGRRLWIAATAKKPSPQEVSSELQATYRLLRGKDVEFPNDYPSSGCLLGCVDLLIIDCLSQKQFKEQFPDISQESDSPFVFICKNPQEMVVKFPIKGNPKIWKLDSKIHQGAKKGLMKQQNKAV

Foldseek 3Di:
DCPVVVQADDQQKEAEDEPPVQQCCLLVLQFKDADQDFDPRFFKYWYAYAQDDDDPVVNVVVVVVSCVLPHVPDDDDPDRDHQWTWWIWTQHHKDALVCCCVVPVSRSVSDPHRIMGGTHDRWTFPDIGGHHDDHDIGHDDPVVSVCNVVTDIDPRDDD

Nearest PDB structures (foldseek):
  8yfj-assembly1_A  TM=9.873E-01  e=1.914E-28  Homo sapiens
  2e5o-assembly1_A  TM=9.088E-01  e=2.473E-27  Homo sapiens
  8alz-assembly1_A  TM=9.152E-01  e=1.686E-26  Homo sapiens
  2dp9-assembly1_A-2  TM=6.590E-01  e=2.343E-05  Thermus thermophilus HB8
  1wk2-assembly1_A  TM=9.152E-01  e=8.427E-04  Thermus thermophilus

Organism: Homo sapiens (NCBI:txid9606)

Solvent-accessible surface area: 9018 Å² total; per-residue (Å²): 220,90,115,139,121,115,58,67,121,40,27,0,88,0,2,19,6,88,0,1,73,0,5,0,2,1,44,12,2,19,74,3,15,18,57,88,56,111,6,108,33,50,11,71,1,2,1,1,2,31,86,59,166,23,57,113,123,52,21,64,102,31,27,47,60,14,90,156,49,58,30,169,109,13,114,33,19,142,101,29,46,27,22,9,0,0,0,0,1,24,1,86,44,4,1,36,43,138,68,0,122,102,92,56,91,128,32,21,133,18,11,134,21,72,54,0,0,7,10,103,90,59,60,11,1,67,100,44,47,118,26,186,42,73,107,111,32,27,120,5,78,64,147,46,18,82,27,0,106,147,28,131,34,82,167,56,163,104,76

B-factor: mean 12.57, std 7.52, range [4.92, 55.78]

Secondary structure (DSSP, 8-state):
--HHHHHTS---EEEEE-TTHHHHHHHTSS-EEEESS-----EEEEEEE-S----HHHHHHHHHHHHHHH-TT----S---SSEEEEEEEEEEEEEHHHHHHH-TTTGGG--SSEEEEEEEEEEEEEEEE----SSEEEPPHHHHHHHHHSPBP-PPP-